Protein AF-0000000086494038 (afdb_homodimer)

InterPro domains:
  IPR000210 BTB/POZ domain [PF00651] (20-116)
  IPR000210 BTB/POZ domain [PS50097] (30-96)
  IPR000210 BTB/POZ domain [SM00225] (30-126)
  IPR011333 SKP1/BTB/POZ domain superfamily [G3DSA:3.30.710.10] (4-148)
  IPR011333 SKP1/BTB/POZ domain superfamily [SSF54695] (6-116)
  IPR051095 Drosophila Developmental Transcription Regulators [PTHR23110] (5-137)

Structure (mmCIF, N/CA/C/O backbone):
data_AF-0000000086494038-model_v1
#
loop_
_entity.id
_entity.type
_entity.pdbx_description
1 polymer 'BTB domain-containing protein'
#
loop_
_atom_site.group_PDB
_atom_site.id
_atom_site.type_symbol
_atom_site.label_atom_id
_atom_site.label_alt_id
_atom_site.label_comp_id
_atom_site.label_asym_id
_atom_site.label_entity_id
_atom_site.label_seq_id
_atom_site.pdbx_PDB_ins_code
_atom_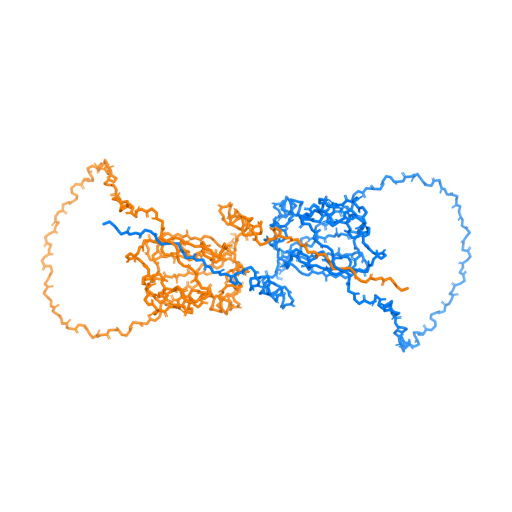site.Cartn_x
_atom_site.Cartn_y
_atom_site.Cartn_z
_atom_site.occupancy
_atom_site.B_iso_or_equiv
_atom_site.auth_seq_id
_atom_site.auth_comp_id
_atom_site.auth_asym_id
_atom_site.auth_atom_id
_atom_site.pdbx_PDB_model_num
ATOM 1 N N . MET A 1 1 ? -18.828 25.812 18.062 1 58.81 1 MET A N 1
ATOM 2 C CA . MET A 1 1 ? -18.359 24.438 18 1 58.81 1 MET A CA 1
ATOM 3 C C . MET A 1 1 ? -18.109 24.016 16.547 1 58.81 1 MET A C 1
ATOM 5 O O . MET A 1 1 ? -18.984 24.203 15.688 1 58.81 1 MET A O 1
ATOM 9 N N . ALA A 1 2 ? -16.906 23.891 16.203 1 74.56 2 ALA A N 1
ATOM 10 C CA . ALA A 1 2 ? -16.609 23.75 14.781 1 74.56 2 ALA A CA 1
ATOM 11 C C . ALA A 1 2 ? -16.953 22.344 14.297 1 74.56 2 ALA A C 1
ATOM 13 O O . ALA A 1 2 ? -16.891 21.375 15.07 1 74.56 2 ALA A O 1
ATOM 14 N N . ALA A 1 3 ? -17.625 22.25 13.156 1 84.69 3 ALA A N 1
ATOM 15 C CA . ALA A 1 3 ? -17.984 20.984 12.523 1 84.69 3 ALA A CA 1
ATOM 16 C C . ALA A 1 3 ? -16.75 20.172 12.172 1 84.69 3 ALA A C 1
ATOM 18 O O . ALA A 1 3 ? -15.656 20.734 12.016 1 84.69 3 ALA A O 1
ATOM 19 N N . ARG A 1 4 ? -16.938 18.859 12.383 1 88.81 4 ARG A N 1
ATOM 20 C CA . ARG A 1 4 ? -15.891 17.969 11.891 1 88.81 4 ARG A CA 1
ATOM 21 C C . ARG A 1 4 ? -16.109 17.609 10.43 1 88.81 4 ARG A C 1
ATOM 23 O O . ARG A 1 4 ? -17.219 17.266 10.023 1 88.81 4 ARG A O 1
ATOM 30 N N . LEU A 1 5 ? -15.039 17.766 9.664 1 89 5 LEU A N 1
ATOM 31 C CA . LEU A 1 5 ? -15.102 17.516 8.227 1 89 5 LEU A CA 1
ATOM 32 C C . LEU A 1 5 ? -14.414 16.203 7.867 1 89 5 LEU A C 1
ATOM 34 O O . LEU A 1 5 ? -13.359 15.867 8.414 1 89 5 LEU A O 1
ATOM 38 N N . CYS A 1 6 ? -15.109 15.469 7.027 1 92.44 6 CYS A N 1
ATOM 39 C CA . CYS A 1 6 ? -14.508 14.258 6.477 1 92.44 6 CYS A CA 1
ATOM 40 C C . CYS A 1 6 ? -14.109 14.461 5.02 1 92.44 6 CYS A C 1
ATOM 42 O O . CYS A 1 6 ? -14.953 14.773 4.18 1 92.44 6 CYS A O 1
ATOM 44 N N . LEU A 1 7 ? -12.812 14.328 4.777 1 92.19 7 LEU A N 1
ATOM 45 C CA . LEU A 1 7 ? -12.273 14.438 3.426 1 92.19 7 LEU A CA 1
ATOM 46 C C . LEU A 1 7 ? -12.031 13.055 2.824 1 92.19 7 LEU A C 1
ATOM 48 O O . LEU A 1 7 ? -11.43 12.195 3.467 1 92.19 7 LEU A O 1
ATOM 52 N N . ARG A 1 8 ? -12.523 12.875 1.588 1 93.75 8 ARG A N 1
ATOM 53 C CA . ARG A 1 8 ? -12.406 11.594 0.901 1 93.75 8 ARG A CA 1
ATOM 54 C C . ARG A 1 8 ? -11.891 11.781 -0.523 1 93.75 8 ARG A C 1
ATOM 56 O O . ARG A 1 8 ? -12.438 12.578 -1.284 1 93.75 8 ARG A O 1
ATOM 63 N N . TRP A 1 9 ? -10.812 11.055 -0.819 1 92.69 9 TRP A N 1
ATOM 64 C CA . TRP A 1 9 ? -10.234 11.078 -2.158 1 92.69 9 TRP A CA 1
ATOM 65 C C . TRP A 1 9 ? -10.789 9.945 -3.012 1 92.69 9 TRP A C 1
ATOM 67 O O . TRP A 1 9 ? -10.359 8.797 -2.889 1 92.69 9 TRP A O 1
ATOM 77 N N . ASN A 1 10 ? -11.641 10.234 -3.986 1 90.88 10 ASN A N 1
ATOM 78 C CA . ASN A 1 10 ? -12.352 9.227 -4.77 1 90.88 10 ASN A CA 1
ATOM 79 C C . ASN A 1 10 ? -11.406 8.438 -5.664 1 90.88 10 ASN A C 1
ATOM 81 O O . ASN A 1 10 ? -11.648 7.262 -5.949 1 90.88 10 ASN A O 1
ATOM 85 N N . LYS A 1 11 ? -10.352 9.008 -6.09 1 94 11 LYS A N 1
ATOM 86 C CA . LYS A 1 11 ? -9.43 8.375 -7.027 1 94 11 LYS A CA 1
ATOM 87 C C . LYS A 1 11 ? -8.32 7.637 -6.289 1 94 11 LYS A C 1
ATOM 89 O O . LYS A 1 11 ? -7.391 7.125 -6.91 1 94 11 LYS A O 1
ATOM 94 N N . PHE A 1 12 ? -8.461 7.469 -4.984 1 94.88 12 PHE A N 1
ATOM 95 C CA . PHE A 1 12 ? -7.41 6.938 -4.129 1 94.88 12 PHE A CA 1
ATOM 96 C C . PHE A 1 12 ? -7.082 5.5 -4.508 1 94.88 12 PHE A C 1
ATOM 98 O O . PHE A 1 12 ? -5.926 5.176 -4.793 1 94.88 12 PHE A O 1
ATOM 105 N N . PRO A 1 13 ? -8.07 4.637 -4.641 1 94.31 13 PRO A N 1
ATOM 106 C CA . PRO A 1 13 ? -7.727 3.232 -4.875 1 94.31 13 PRO A CA 1
ATOM 107 C C . PRO A 1 13 ? -6.988 3.016 -6.195 1 94.31 13 PRO A C 1
ATOM 109 O O . PRO A 1 13 ? -5.977 2.312 -6.234 1 94.31 13 PRO A O 1
ATOM 112 N N . GLY A 1 14 ? -7.484 3.594 -7.211 1 95.69 14 GLY A N 1
ATOM 113 C CA . GLY A 1 14 ? -6.859 3.453 -8.516 1 95.69 14 GLY A CA 1
ATOM 114 C C . GLY A 1 14 ? -5.473 4.062 -8.586 1 95.69 14 GLY A C 1
ATOM 115 O O . GLY A 1 14 ? -4.551 3.463 -9.141 1 95.69 14 GLY A O 1
ATOM 116 N N . THR A 1 15 ? -5.301 5.203 -8.008 1 95.75 15 THR A N 1
ATOM 117 C CA . THR A 1 15 ? -4.02 5.906 -8.023 1 95.75 15 THR A CA 1
ATOM 118 C C . THR A 1 15 ? -2.982 5.164 -7.188 1 95.75 15 THR A C 1
ATOM 120 O O . THR A 1 15 ? -1.844 4.98 -7.621 1 95.75 15 THR A O 1
ATOM 123 N N . LEU A 1 16 ? -3.42 4.754 -6.07 1 96.75 16 LEU A N 1
ATOM 124 C CA . LEU A 1 16 ? -2.479 4.078 -5.184 1 96.75 16 LEU A CA 1
ATOM 125 C C . LEU A 1 16 ? -1.985 2.775 -5.805 1 96.75 16 LEU A C 1
ATOM 127 O O . LEU A 1 16 ? -0.792 2.467 -5.742 1 96.75 16 LEU A O 1
ATOM 131 N N . ALA A 1 17 ? -2.904 2.027 -6.387 1 97.25 17 ALA A N 1
ATOM 132 C CA . ALA A 1 17 ? -2.543 0.778 -7.047 1 97.25 17 ALA A CA 1
ATOM 133 C C . ALA A 1 17 ? -1.52 1.021 -8.156 1 97.25 17 ALA A C 1
ATOM 135 O O . ALA A 1 17 ? -0.537 0.285 -8.273 1 97.25 17 ALA A O 1
ATOM 136 N N . GLU A 1 18 ? -1.745 1.985 -8.891 1 97.69 18 GLU A N 1
ATOM 137 C CA . GLU A 1 18 ? -0.83 2.336 -9.969 1 97.69 18 GLU A CA 1
ATOM 138 C C . GLU A 1 18 ? 0.546 2.713 -9.43 1 97.69 18 GLU A C 1
ATOM 140 O O . GLU A 1 18 ? 1.569 2.279 -9.961 1 97.69 18 GLU A O 1
ATOM 145 N N . GLU A 1 19 ? 0.546 3.492 -8.445 1 98.25 19 GLU A N 1
ATOM 146 C CA . GLU A 1 19 ? 1.807 3.943 -7.863 1 98.25 19 GLU A CA 1
ATOM 147 C C . GLU A 1 19 ? 2.584 2.777 -7.262 1 98.25 19 GLU A C 1
ATOM 149 O O . GLU A 1 19 ? 3.801 2.676 -7.441 1 98.25 19 GLU A O 1
ATOM 154 N N . PHE A 1 20 ? 1.916 1.919 -6.547 1 98.19 20 PHE A N 1
ATOM 155 C CA . PHE A 1 20 ? 2.586 0.765 -5.961 1 98.19 20 PHE A CA 1
ATOM 156 C C . PHE A 1 20 ? 3.186 -0.122 -7.043 1 98.19 20 PHE A C 1
ATOM 158 O O . PHE A 1 20 ? 4.305 -0.62 -6.898 1 98.19 20 PHE A O 1
ATOM 165 N N . ASP A 1 21 ? 2.398 -0.308 -8.023 1 98 21 ASP A N 1
ATOM 166 C CA . ASP A 1 21 ? 2.889 -1.119 -9.133 1 98 21 ASP A CA 1
ATOM 167 C C . ASP A 1 21 ? 4.121 -0.483 -9.781 1 98 21 ASP A C 1
ATOM 169 O O . ASP A 1 21 ? 5.078 -1.179 -10.117 1 98 21 ASP A O 1
ATOM 173 N N . LEU A 1 22 ? 4.086 0.767 -9.914 1 98.44 22 LEU A N 1
ATOM 174 C CA . LEU A 1 22 ? 5.215 1.506 -10.469 1 98.44 22 LEU A CA 1
ATOM 175 C C . LEU A 1 22 ? 6.445 1.361 -9.578 1 98.44 22 LEU A C 1
ATOM 177 O O . LEU A 1 22 ? 7.543 1.077 -10.07 1 98.44 22 LEU A O 1
ATOM 181 N N . LEU A 1 23 ? 6.293 1.535 -8.336 1 98.62 23 LEU A N 1
ATOM 182 C CA . LEU A 1 23 ? 7.406 1.43 -7.398 1 98.62 23 LEU A CA 1
ATOM 183 C C . LEU A 1 23 ? 8.008 0.028 -7.422 1 98.62 23 LEU A C 1
ATOM 185 O O . LEU A 1 23 ? 9.227 -0.132 -7.332 1 98.62 23 LEU A O 1
ATOM 189 N N . ARG A 1 24 ? 7.145 -0.964 -7.57 1 98.5 24 ARG A N 1
ATOM 190 C CA . ARG A 1 24 ? 7.633 -2.336 -7.676 1 98.5 24 ARG A CA 1
ATOM 191 C C . ARG A 1 24 ? 8.461 -2.529 -8.938 1 98.5 24 ARG A C 1
ATOM 193 O O . ARG A 1 24 ? 9.562 -3.086 -8.891 1 98.5 24 ARG A O 1
ATOM 200 N N . HIS A 1 25 ? 7.941 -2.055 -9.992 1 97.69 25 HIS A N 1
ATOM 201 C CA . HIS A 1 25 ? 8.609 -2.225 -11.273 1 97.69 25 HIS A CA 1
ATOM 202 C C . HIS A 1 25 ? 9.922 -1.455 -11.32 1 97.69 25 HIS A C 1
ATOM 204 O O . HIS A 1 25 ? 10.914 -1.933 -11.883 1 97.69 25 HIS A O 1
ATOM 210 N N . GLU A 1 26 ? 9.93 -0.309 -10.703 1 98.06 26 GLU A N 1
ATOM 211 C CA . GLU A 1 26 ? 11.148 0.501 -10.641 1 98.06 26 GLU A CA 1
ATOM 212 C C . GLU A 1 26 ? 12.07 0.029 -9.523 1 98.06 26 GLU A C 1
ATOM 214 O O . GLU A 1 26 ? 13.156 0.58 -9.336 1 98.06 26 GLU A O 1
ATOM 219 N N . ARG A 1 27 ? 11.648 -0.927 -8.773 1 98.06 27 ARG A N 1
ATOM 220 C CA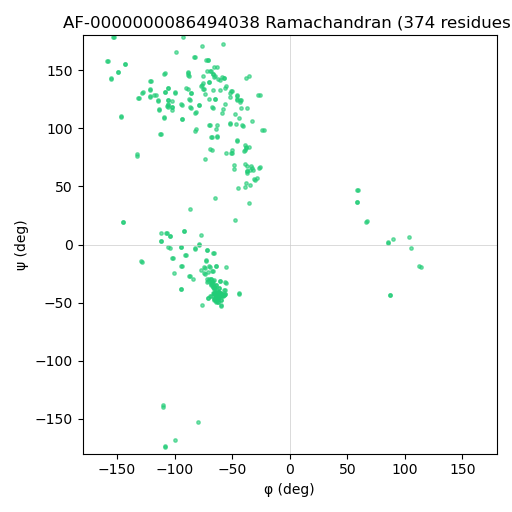 . ARG A 1 27 ? 12.391 -1.533 -7.668 1 98.06 27 ARG A CA 1
ATOM 221 C C . ARG A 1 27 ? 12.766 -0.489 -6.621 1 98.06 27 ARG A C 1
ATOM 223 O O . ARG A 1 27 ? 13.875 -0.507 -6.09 1 98.06 27 ARG A O 1
ATOM 230 N N . GLU A 1 28 ? 11.859 0.438 -6.438 1 98.12 28 GLU A N 1
ATOM 231 C CA . GLU A 1 28 ? 12.07 1.424 -5.379 1 98.12 28 GLU A CA 1
ATOM 232 C C . GLU A 1 28 ? 11.539 0.917 -4.043 1 98.12 28 GLU A C 1
ATOM 234 O O . GLU A 1 28 ? 10.406 0.439 -3.955 1 98.12 28 GLU A O 1
ATOM 239 N N . PHE A 1 29 ? 12.391 0.898 -3.061 1 97.31 29 PHE A N 1
ATOM 240 C CA . PHE A 1 29 ? 12.102 0.576 -1.667 1 97.31 29 PHE A CA 1
ATOM 241 C C . PHE A 1 29 ? 11.711 -0.891 -1.521 1 97.31 29 PHE A C 1
ATOM 243 O O . PHE A 1 29 ? 11.008 -1.261 -0.578 1 97.31 29 PHE A O 1
ATOM 250 N N . VAL A 1 30 ? 12.047 -1.687 -2.445 1 98.12 30 VAL A N 1
ATOM 251 C CA . VAL A 1 30 ? 11.797 -3.117 -2.307 1 98.12 30 VAL A CA 1
ATOM 252 C C . VAL A 1 30 ? 12.656 -3.688 -1.183 1 98.12 30 VAL A C 1
ATOM 254 O O . VAL A 1 30 ? 13.789 -3.256 -0.982 1 98.12 30 VAL A O 1
ATOM 257 N N . ASP A 1 31 ? 12.031 -4.711 -0.516 1 97.88 31 ASP A N 1
ATOM 258 C CA . ASP A 1 31 ? 12.742 -5.223 0.651 1 97.88 31 ASP A CA 1
ATOM 259 C C . ASP A 1 31 ? 12.539 -6.727 0.806 1 97.88 31 ASP A C 1
ATOM 261 O O . ASP A 1 31 ? 12.734 -7.277 1.892 1 97.88 31 ASP A O 1
ATOM 265 N N . VAL A 1 32 ? 12.156 -7.414 -0.205 1 98.31 32 VAL A N 1
ATOM 266 C CA . VAL A 1 32 ? 12.047 -8.867 -0.228 1 98.31 32 VAL A CA 1
ATOM 267 C C . VAL A 1 32 ? 12.172 -9.375 -1.665 1 98.31 32 VAL A C 1
ATOM 269 O O . VAL A 1 32 ? 11.688 -8.727 -2.598 1 98.31 32 VAL A O 1
ATOM 272 N N . THR A 1 33 ? 12.812 -10.461 -1.804 1 98.31 33 THR A N 1
ATOM 273 C CA . THR A 1 33 ? 12.938 -11.125 -3.094 1 98.31 33 THR A CA 1
ATOM 274 C C . THR A 1 33 ? 12.258 -12.492 -3.064 1 98.31 33 THR A C 1
ATOM 276 O O . THR A 1 33 ? 12.469 -13.273 -2.137 1 98.31 33 THR A O 1
ATOM 279 N N . LEU A 1 34 ? 11.414 -12.727 -4.016 1 98 34 LEU A N 1
ATOM 280 C CA . LEU A 1 34 ? 10.766 -14.016 -4.191 1 98 34 LEU A CA 1
ATOM 281 C C . LEU A 1 34 ? 11.422 -14.805 -5.32 1 98 34 LEU A C 1
ATOM 283 O O . LEU A 1 34 ? 11.422 -14.367 -6.473 1 98 34 LEU A O 1
ATOM 287 N N . ALA A 1 35 ? 11.961 -15.938 -4.938 1 96.94 35 ALA A N 1
ATOM 288 C CA . ALA A 1 35 ? 12.648 -16.797 -5.902 1 96.94 35 ALA A CA 1
ATOM 289 C C . ALA A 1 35 ? 11.773 -17.969 -6.316 1 96.94 35 ALA A C 1
ATOM 291 O O . ALA A 1 35 ? 11.359 -18.766 -5.477 1 96.94 35 ALA A O 1
ATOM 292 N N . CYS A 1 36 ? 11.406 -18.016 -7.605 1 93.75 36 CYS A N 1
ATOM 293 C CA . CYS A 1 36 ? 10.523 -19.047 -8.117 1 93.75 36 CYS A CA 1
ATOM 294 C C . CYS A 1 36 ? 11.328 -20.234 -8.656 1 93.75 36 CYS A C 1
ATOM 296 O O . CYS A 1 36 ? 12.547 -20.156 -8.773 1 93.75 36 CYS A O 1
ATOM 298 N N . ARG A 1 37 ? 10.359 -21.125 -9.062 1 83.19 37 ARG A N 1
ATOM 299 C CA . ARG A 1 37 ? 10.891 -22.297 -9.75 1 83.19 37 ARG A CA 1
ATOM 300 C C . ARG A 1 37 ? 11.445 -21.922 -11.117 1 83.19 37 ARG A C 1
ATOM 302 O O . ARG A 1 37 ? 10.945 -21 -11.766 1 83.19 37 ARG A O 1
ATOM 309 N N . GLU A 1 38 ? 12.656 -22.188 -11.5 1 85.38 38 GLU A N 1
ATOM 310 C CA . GLU A 1 38 ? 13.289 -22 -12.797 1 85.38 38 GLU A CA 1
ATOM 311 C C . GLU A 1 38 ? 14.258 -20.812 -12.781 1 85.38 38 GLU A C 1
ATOM 313 O O . GLU A 1 38 ? 14.766 -20.406 -13.82 1 85.38 38 GLU A O 1
ATOM 318 N N . GLY A 1 39 ? 14.289 -20.188 -11.703 1 85.06 39 GLY A N 1
ATOM 319 C CA . GLY A 1 39 ? 15.422 -19.297 -11.523 1 85.06 39 GLY A CA 1
ATOM 320 C C . GLY A 1 39 ? 15.07 -17.844 -11.719 1 85.06 39 GLY A C 1
ATOM 321 O O . GLY A 1 39 ? 15.953 -16.969 -11.75 1 85.06 39 GLY A O 1
ATOM 322 N N . GLN A 1 40 ? 13.82 -17.484 -11.898 1 93.81 40 GLN A N 1
ATOM 323 C CA . GLN A 1 40 ? 13.453 -16.078 -11.977 1 93.81 40 GLN A CA 1
ATOM 324 C C . GLN A 1 40 ? 13.125 -15.508 -10.602 1 93.81 40 GLN A C 1
ATOM 326 O O . GLN A 1 40 ? 12.438 -16.156 -9.805 1 93.81 40 GLN A O 1
ATOM 331 N N . ASP A 1 41 ? 13.688 -14.336 -10.391 1 96.75 41 ASP A N 1
ATOM 332 C CA . ASP A 1 41 ? 13.477 -13.664 -9.109 1 96.75 41 ASP A CA 1
ATOM 333 C C . ASP A 1 41 ? 12.57 -12.445 -9.273 1 96.75 41 ASP A C 1
ATOM 335 O O . ASP A 1 41 ? 12.617 -11.766 -10.305 1 96.75 41 ASP A O 1
ATOM 339 N N . PHE A 1 42 ? 11.781 -12.18 -8.227 1 98 42 PHE A N 1
ATOM 340 C CA . PHE A 1 42 ? 10.891 -11.023 -8.211 1 98 42 PHE A CA 1
ATOM 341 C C . PHE A 1 42 ? 11.102 -10.195 -6.945 1 98 42 PHE A C 1
ATOM 343 O O . PHE A 1 42 ? 11.133 -10.742 -5.84 1 98 42 PHE A O 1
ATOM 350 N N . SER A 1 43 ? 11.25 -8.93 -7.145 1 98.25 43 SER A N 1
ATOM 351 C CA . SER A 1 43 ? 11.32 -8.016 -6.008 1 98.25 43 SER A CA 1
ATOM 352 C C . SER A 1 43 ? 9.93 -7.547 -5.59 1 98.25 43 SER A C 1
ATOM 354 O O . SER A 1 43 ? 9.047 -7.367 -6.438 1 98.25 43 SER A O 1
ATOM 356 N N . ALA A 1 44 ? 9.766 -7.352 -4.293 1 98.75 44 ALA A N 1
ATOM 357 C CA . ALA A 1 44 ? 8.477 -6.898 -3.771 1 98.75 44 ALA A CA 1
ATOM 358 C C . ALA A 1 44 ? 8.656 -6.133 -2.465 1 98.75 44 ALA A C 1
ATOM 360 O O . ALA A 1 44 ? 9.789 -5.879 -2.033 1 98.75 44 ALA A O 1
ATOM 361 N N . HIS A 1 45 ? 7.59 -5.668 -1.928 1 98.75 45 HIS A N 1
ATOM 362 C CA . HIS A 1 45 ? 7.566 -4.973 -0.646 1 98.75 45 HIS A CA 1
ATOM 363 C C . HIS A 1 45 ? 6.926 -5.836 0.438 1 98.75 45 HIS A C 1
ATOM 365 O O . HIS A 1 45 ? 5.809 -6.328 0.265 1 98.75 45 HIS A O 1
ATOM 371 N N . LYS A 1 46 ? 7.609 -5.93 1.576 1 98.62 46 LYS A N 1
ATOM 372 C CA . LYS A 1 46 ? 7.094 -6.715 2.695 1 98.62 46 LYS A CA 1
ATOM 373 C C . LYS A 1 46 ? 5.703 -6.242 3.102 1 98.62 46 LYS A C 1
ATOM 375 O O . LYS A 1 46 ? 4.812 -7.059 3.354 1 98.62 46 LYS A O 1
ATOM 380 N N . VAL A 1 47 ? 5.543 -4.941 3.145 1 98.69 47 VAL A N 1
ATOM 381 C CA . VAL A 1 47 ? 4.301 -4.371 3.654 1 98.69 47 VAL A CA 1
ATOM 382 C C . VAL A 1 47 ? 3.143 -4.738 2.73 1 98.69 47 VAL A C 1
ATOM 384 O O . VAL A 1 47 ? 2.043 -5.055 3.193 1 98.69 47 VAL A O 1
ATOM 387 N N . VAL A 1 48 ? 3.387 -4.738 1.408 1 98.81 48 VAL A N 1
ATOM 388 C CA . VAL A 1 48 ? 2.334 -5.062 0.45 1 98.81 48 VAL A CA 1
ATOM 389 C C . VAL A 1 48 ? 2.006 -6.555 0.528 1 98.81 48 VAL A C 1
ATOM 391 O O . VAL A 1 48 ? 0.836 -6.934 0.623 1 98.81 48 VAL A O 1
ATOM 394 N N . LEU A 1 49 ? 3.051 -7.395 0.552 1 98.75 49 LEU A N 1
ATOM 395 C CA . LEU A 1 49 ? 2.828 -8.836 0.659 1 98.75 49 LEU A CA 1
ATOM 396 C C . LEU A 1 49 ? 2.07 -9.172 1.937 1 98.75 49 LEU A C 1
ATOM 398 O O . LEU A 1 49 ? 1.133 -9.977 1.913 1 98.75 49 LEU A O 1
ATOM 402 N N . SER A 1 50 ? 2.445 -8.531 3.02 1 98.75 50 SER A N 1
ATOM 403 C CA . SER A 1 50 ? 1.865 -8.812 4.328 1 98.75 50 SER A CA 1
ATOM 404 C C . SER A 1 50 ? 0.428 -8.312 4.418 1 98.75 50 SER A C 1
ATOM 406 O O . SER A 1 50 ? -0.394 -8.891 5.133 1 98.75 50 SER A O 1
ATOM 408 N N . ALA A 1 51 ? 0.126 -7.25 3.73 1 98.62 51 ALA A N 1
ATOM 409 C CA . ALA A 1 51 ? -1.238 -6.73 3.686 1 98.62 51 ALA A CA 1
ATOM 410 C C . ALA A 1 51 ? -2.168 -7.695 2.953 1 98.62 51 ALA A C 1
ATOM 412 O O . ALA A 1 51 ? -3.338 -7.836 3.316 1 98.62 51 ALA A O 1
ATOM 413 N N . CYS A 1 52 ? -1.63 -8.375 2.012 1 98.5 52 CYS A N 1
ATOM 414 C CA . CYS A 1 52 ? -2.469 -9.156 1.108 1 98.5 52 CYS A CA 1
ATOM 415 C C . CYS A 1 52 ? -2.451 -10.633 1.483 1 98.5 52 CYS A C 1
ATOM 417 O O . CYS A 1 52 ? -3.271 -11.406 0.993 1 98.5 52 CYS A O 1
ATOM 419 N N . SER A 1 53 ? -1.546 -11.062 2.371 1 98.69 53 SER A N 1
ATOM 420 C CA . SER A 1 53 ? -1.353 -12.477 2.656 1 98.69 53 SER A CA 1
ATOM 421 C C . SER A 1 53 ? -0.965 -12.703 4.113 1 98.69 53 SER A C 1
ATOM 423 O O . SER A 1 53 ? 0.157 -12.391 4.52 1 98.69 53 SER A O 1
ATOM 425 N N . PRO A 1 54 ? -1.854 -13.281 4.934 1 98.5 54 PRO A N 1
ATOM 426 C CA . PRO A 1 54 ? -1.476 -13.664 6.297 1 98.5 54 PRO A CA 1
ATOM 427 C C . PRO A 1 54 ? -0.259 -14.578 6.34 1 98.5 54 PRO A C 1
ATOM 429 O O . PRO A 1 54 ? 0.548 -14.5 7.27 1 98.5 54 PRO A O 1
ATOM 432 N N . TYR A 1 55 ? -0.11 -15.406 5.34 1 98.44 55 TYR A N 1
ATOM 433 C CA . TYR A 1 55 ? 1.048 -16.281 5.23 1 98.44 55 TYR A CA 1
ATOM 434 C C . TYR A 1 55 ? 2.34 -15.484 5.164 1 98.44 55 TYR A C 1
ATOM 436 O O . TYR A 1 55 ? 3.264 -15.711 5.949 1 98.44 55 TYR A O 1
ATOM 444 N N . PHE A 1 56 ? 2.377 -14.586 4.293 1 98.44 56 PHE A N 1
ATOM 445 C CA . PHE A 1 56 ? 3.564 -13.75 4.16 1 98.44 56 PHE A CA 1
ATOM 446 C C . PHE A 1 56 ? 3.764 -12.891 5.402 1 98.44 56 PHE A C 1
ATOM 448 O O . PHE A 1 56 ? 4.898 -12.648 5.824 1 98.44 56 PHE A O 1
ATOM 455 N N . ARG A 1 57 ? 2.666 -12.438 5.953 1 98.56 57 ARG A N 1
ATOM 456 C CA . ARG A 1 57 ? 2.781 -11.602 7.148 1 98.56 57 ARG A CA 1
ATOM 457 C C . ARG A 1 57 ? 3.471 -12.359 8.273 1 98.56 57 ARG A C 1
ATOM 459 O O . ARG A 1 57 ? 4.418 -11.852 8.883 1 98.56 57 ARG A O 1
ATOM 466 N N . VAL A 1 58 ? 3.072 -13.523 8.516 1 98.31 58 VAL A N 1
ATOM 467 C CA . VAL A 1 58 ? 3.646 -14.352 9.57 1 98.31 58 VAL A CA 1
ATOM 468 C C . VAL A 1 58 ? 5.102 -14.68 9.234 1 98.31 58 VAL A C 1
ATOM 470 O O . VAL A 1 58 ? 5.988 -14.531 10.078 1 98.31 58 VAL A O 1
ATOM 473 N N . LEU A 1 59 ? 5.328 -15.07 8.055 1 97.88 59 LEU A N 1
ATOM 474 C CA . LEU A 1 59 ? 6.652 -15.492 7.609 1 97.88 59 LEU A CA 1
ATOM 475 C C . LEU A 1 59 ? 7.652 -14.344 7.715 1 97.88 59 LEU A C 1
ATOM 477 O O . LEU A 1 59 ? 8.742 -14.516 8.266 1 97.88 59 LEU A O 1
ATOM 481 N N . LEU A 1 60 ? 7.328 -13.242 7.219 1 97.88 60 LEU A N 1
ATOM 482 C CA . LEU A 1 60 ? 8.25 -12.109 7.152 1 97.88 60 LEU A CA 1
ATOM 483 C C . LEU A 1 60 ? 8.508 -11.531 8.539 1 97.88 60 LEU A C 1
ATOM 485 O O . LEU A 1 60 ? 9.586 -11 8.812 1 97.88 60 LEU A O 1
ATOM 489 N N . ASN A 1 61 ? 7.547 -11.641 9.391 1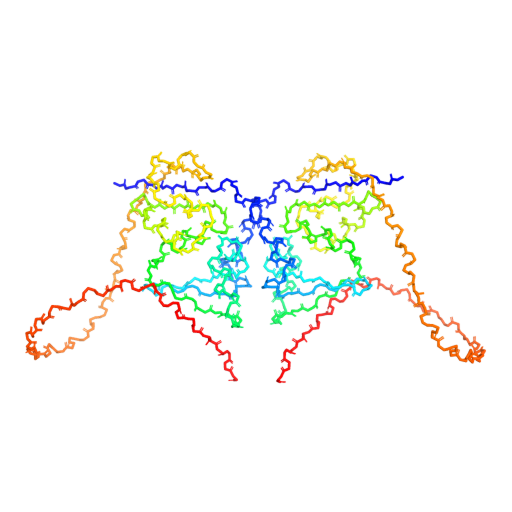 97.5 61 ASN A N 1
ATOM 490 C CA . ASN A 1 61 ? 7.746 -11.188 10.766 1 97.5 61 ASN A CA 1
ATOM 491 C C . ASN A 1 61 ? 8.719 -12.102 11.516 1 97.5 61 ASN A C 1
ATOM 493 O O . ASN A 1 61 ? 9.32 -11.688 12.508 1 97.5 61 ASN A O 1
ATOM 497 N N . LYS A 1 62 ? 8.875 -13.211 11.008 1 96.31 62 LYS A N 1
ATOM 498 C CA . LYS A 1 62 ? 9.75 -14.18 11.656 1 96.31 62 LYS A CA 1
ATOM 499 C C . LYS A 1 62 ? 11.18 -14.062 11.141 1 96.31 62 LYS A C 1
ATOM 501 O O . LYS A 1 62 ? 12.102 -14.641 11.711 1 96.31 62 LYS A O 1
ATOM 506 N N . ILE A 1 63 ? 11.359 -13.305 10.148 1 92.56 63 ILE A N 1
ATOM 507 C CA . ILE A 1 63 ? 12.664 -13.188 9.508 1 92.56 63 ILE A CA 1
ATOM 508 C C . ILE A 1 63 ? 13.273 -11.82 9.812 1 92.56 63 ILE A C 1
ATOM 510 O O . ILE A 1 63 ? 12.875 -10.812 9.227 1 92.56 63 ILE A O 1
ATOM 514 N N . PRO A 1 64 ? 14.25 -11.75 10.586 1 86 64 PRO A N 1
ATOM 515 C CA . PRO A 1 64 ? 14.82 -10.461 10.984 1 86 64 PRO A CA 1
ATOM 516 C C . PRO A 1 64 ? 15.719 -9.852 9.906 1 86 64 PRO A C 1
ATOM 518 O O . PRO A 1 64 ? 16.125 -8.695 10.008 1 86 64 PRO A O 1
ATOM 521 N N . CYS A 1 65 ? 15.852 -10.5 8.852 1 88.25 65 CYS A N 1
ATOM 522 C CA . CYS A 1 65 ? 16.672 -10.016 7.75 1 88.25 65 CYS A CA 1
ATOM 523 C C . CYS A 1 65 ? 16.016 -8.82 7.07 1 88.25 65 CYS A C 1
ATOM 525 O O . CYS A 1 65 ? 14.805 -8.797 6.867 1 88.25 65 CYS A O 1
ATOM 527 N N . GLN A 1 66 ? 16.891 -7.84 6.727 1 89.44 66 GLN A N 1
ATOM 528 C CA . GLN A 1 66 ? 16.391 -6.621 6.102 1 89.44 66 GLN A CA 1
ATOM 529 C C . GLN A 1 66 ? 15.805 -6.91 4.723 1 89.44 66 GLN A C 1
ATOM 531 O O . GLN A 1 66 ? 14.797 -6.312 4.332 1 89.44 66 GLN A O 1
ATOM 536 N N . HIS A 1 67 ? 16.453 -7.727 3.992 1 96.25 67 HIS A N 1
ATOM 537 C CA . HIS A 1 67 ? 16 -8.07 2.65 1 96.25 67 HIS A CA 1
ATOM 538 C C . HIS A 1 67 ? 16.031 -9.578 2.43 1 96.25 67 HIS A C 1
ATOM 540 O O . HIS A 1 67 ? 16.891 -10.086 1.706 1 96.25 67 HIS A O 1
ATOM 546 N N . PRO A 1 68 ? 15.086 -10.289 2.963 1 97.31 68 PRO A N 1
ATOM 547 C CA . PRO A 1 68 ? 15.055 -11.742 2.826 1 97.31 68 PRO A CA 1
ATOM 548 C C . PRO A 1 68 ? 14.766 -12.195 1.397 1 97.31 68 PRO A C 1
ATOM 550 O O . PRO A 1 68 ? 14.094 -11.484 0.647 1 97.31 68 PRO A O 1
ATOM 553 N N . VAL A 1 69 ? 15.359 -13.391 1.105 1 97 69 VAL A N 1
ATOM 554 C CA . VAL A 1 69 ? 15.016 -14.094 -0.125 1 97 69 VAL A CA 1
ATOM 555 C C . VAL A 1 69 ? 14.133 -15.297 0.198 1 97 69 VAL A C 1
ATOM 557 O O . VAL A 1 69 ? 14.531 -16.172 0.963 1 97 69 VAL A O 1
ATOM 560 N N . ILE A 1 70 ? 12.977 -15.344 -0.321 1 97.06 70 ILE A N 1
ATOM 561 C CA . ILE A 1 70 ? 12.023 -16.422 -0.074 1 97.06 70 ILE A CA 1
ATOM 562 C C . ILE A 1 70 ? 11.945 -17.328 -1.295 1 97.06 70 ILE A C 1
ATOM 564 O O . ILE A 1 70 ? 11.602 -16.891 -2.391 1 97.06 70 ILE A O 1
ATOM 568 N N . PHE A 1 71 ? 12.188 -18.609 -1.098 1 95.69 71 PHE A N 1
ATOM 569 C CA . PHE A 1 71 ? 12.133 -19.594 -2.182 1 95.69 71 PHE A CA 1
ATOM 570 C C . PHE A 1 71 ? 10.758 -20.25 -2.256 1 95.69 71 PHE A C 1
ATOM 572 O O . PHE A 1 71 ? 10.281 -20.812 -1.272 1 95.69 71 PHE A O 1
ATOM 579 N N . LEU A 1 72 ? 10.211 -20.047 -3.393 1 95.44 72 LEU A N 1
ATOM 580 C CA . LEU A 1 72 ? 8.93 -20.688 -3.67 1 95.44 72 LEU A CA 1
ATOM 581 C C . LEU A 1 72 ? 9.078 -21.75 -4.746 1 95.44 72 LEU A C 1
ATOM 583 O O . LEU A 1 72 ? 8.852 -21.484 -5.93 1 95.44 72 LEU A O 1
ATOM 587 N N . LYS A 1 73 ? 9.25 -22.969 -4.406 1 91.75 73 LYS A N 1
ATOM 588 C CA . LYS A 1 73 ? 9.648 -24.062 -5.289 1 91.75 73 LYS A CA 1
ATOM 589 C C . LYS A 1 73 ? 8.484 -24.5 -6.18 1 91.75 73 LYS A C 1
ATOM 591 O O . LYS A 1 73 ? 8.703 -25 -7.281 1 91.75 73 LYS A O 1
ATOM 596 N N . ASP A 1 74 ? 7.336 -24.281 -5.777 1 91.56 74 ASP A N 1
ATOM 597 C CA . ASP A 1 74 ? 6.184 -24.812 -6.496 1 91.56 74 ASP A CA 1
ATOM 598 C C . ASP A 1 74 ? 5.48 -23.719 -7.301 1 91.56 74 ASP A C 1
ATOM 600 O O . ASP A 1 74 ? 4.379 -23.938 -7.812 1 91.56 74 ASP A O 1
ATOM 604 N N . VAL A 1 75 ? 6.059 -22.578 -7.359 1 95.44 75 VAL A N 1
ATOM 605 C CA . VAL A 1 75 ? 5.43 -21.484 -8.094 1 95.44 75 VAL A CA 1
ATOM 606 C C . VAL A 1 75 ? 6.289 -21.109 -9.297 1 95.44 75 VAL A C 1
ATOM 608 O O . VAL A 1 75 ? 7.48 -20.828 -9.156 1 95.44 75 VAL A O 1
ATOM 611 N N . ARG A 1 76 ? 5.699 -21.141 -10.453 1 93.88 76 ARG A N 1
ATOM 612 C CA . ARG A 1 76 ? 6.398 -20.766 -11.68 1 93.88 76 ARG A CA 1
ATOM 613 C C . ARG A 1 76 ? 6.387 -19.25 -11.875 1 93.88 76 ARG A C 1
ATOM 615 O O . ARG A 1 76 ? 5.547 -18.562 -11.297 1 93.88 76 ARG A O 1
ATOM 622 N N . PRO A 1 77 ? 7.277 -18.734 -12.703 1 95.38 77 PRO A N 1
ATOM 623 C CA . PRO A 1 77 ? 7.398 -17.281 -12.898 1 95.38 77 PRO A CA 1
ATOM 624 C C . PRO A 1 77 ? 6.102 -16.641 -13.391 1 95.38 77 PRO A C 1
ATOM 626 O O . PRO A 1 77 ? 5.723 -15.57 -12.922 1 95.38 77 PRO A O 1
ATOM 629 N N . GLU A 1 78 ? 5.461 -17.25 -14.297 1 93.44 78 GLU A N 1
ATOM 630 C CA . GLU A 1 78 ? 4.223 -16.688 -14.836 1 93.44 78 GLU A CA 1
ATOM 631 C C . GLU A 1 78 ? 3.156 -16.578 -13.75 1 93.44 78 GLU A C 1
ATOM 633 O O . GLU A 1 78 ? 2.449 -15.562 -13.68 1 93.44 78 GLU A O 1
ATOM 638 N N . GLU A 1 79 ? 3.076 -17.578 -12.945 1 94.94 79 GLU A N 1
ATOM 639 C CA . GLU A 1 79 ? 2.137 -17.562 -11.828 1 94.94 79 GLU A CA 1
ATOM 640 C C . GLU A 1 79 ? 2.512 -16.5 -10.805 1 94.94 79 GLU A C 1
ATOM 642 O O . GLU A 1 79 ? 1.644 -15.781 -10.297 1 94.94 79 GLU A O 1
ATOM 647 N N . MET A 1 80 ? 3.785 -16.422 -10.562 1 97.12 80 MET A N 1
ATOM 648 C CA . MET A 1 80 ? 4.262 -15.445 -9.586 1 97.12 80 MET A CA 1
ATOM 649 C C . MET A 1 80 ? 3.945 -14.023 -10.039 1 97.12 80 MET A C 1
ATOM 651 O O . MET A 1 80 ? 3.477 -13.211 -9.242 1 97.12 80 MET A O 1
ATOM 655 N N . GLU A 1 81 ? 4.207 -13.805 -11.289 1 97.25 81 GLU A N 1
ATOM 656 C CA . GLU A 1 81 ? 3.904 -12.484 -11.836 1 97.25 81 GLU A CA 1
ATOM 657 C C . GLU A 1 81 ? 2.416 -12.164 -11.719 1 97.25 81 GLU A C 1
ATOM 659 O O . GLU A 1 81 ? 2.043 -11.047 -11.344 1 97.25 81 GLU A O 1
ATOM 664 N N . ALA A 1 82 ? 1.604 -13.109 -12.031 1 97.12 82 ALA A N 1
ATOM 665 C CA . ALA A 1 82 ? 0.157 -12.93 -11.938 1 97.12 82 ALA A CA 1
ATOM 666 C C . ALA A 1 82 ? -0.278 -12.68 -10.5 1 97.12 82 ALA A C 1
ATOM 668 O O . ALA A 1 82 ? -1.124 -11.82 -10.242 1 97.12 82 ALA A O 1
ATOM 669 N N . LEU A 1 83 ? 0.292 -13.391 -9.586 1 98.19 83 LEU A N 1
ATOM 670 C CA . LEU A 1 83 ? -0.032 -13.227 -8.172 1 98.19 83 LEU A CA 1
ATOM 671 C C . LEU A 1 83 ? 0.387 -11.852 -7.668 1 98.19 83 LEU A C 1
ATOM 673 O O . LEU A 1 83 ? -0.378 -11.18 -6.973 1 98.19 83 LEU A O 1
ATOM 677 N N . LEU A 1 84 ? 1.597 -11.469 -8.008 1 98.62 84 LEU A N 1
ATOM 678 C CA . LEU A 1 84 ? 2.088 -10.164 -7.598 1 98.62 84 LEU A CA 1
ATOM 679 C C . LEU A 1 84 ? 1.226 -9.047 -8.188 1 98.62 84 LEU A C 1
ATOM 681 O O . LEU A 1 84 ? 0.875 -8.094 -7.488 1 98.62 84 LEU A O 1
ATOM 685 N N . GLN A 1 85 ? 0.898 -9.195 -9.43 1 98.25 85 GLN A N 1
ATOM 686 C CA . GLN A 1 85 ? 0.013 -8.211 -10.039 1 98.25 85 GLN A CA 1
ATOM 687 C C . GLN A 1 85 ? -1.302 -8.102 -9.273 1 98.25 85 GLN A C 1
ATOM 689 O O . GLN A 1 85 ? -1.8 -6.996 -9.039 1 98.25 85 GLN A O 1
ATOM 694 N N . PHE A 1 86 ? -1.817 -9.172 -8.93 1 97.94 86 PHE A N 1
ATOM 695 C CA . PHE A 1 86 ? -3.074 -9.219 -8.188 1 97.94 86 PHE A CA 1
ATOM 696 C C . PHE A 1 86 ? -2.928 -8.531 -6.832 1 97.94 86 PHE A C 1
ATOM 698 O O . PHE A 1 86 ? -3.787 -7.746 -6.434 1 97.94 86 PHE A O 1
ATOM 705 N N . MET A 1 87 ? -1.896 -8.805 -6.148 1 98.44 87 MET A N 1
ATOM 706 C CA . MET A 1 87 ? -1.672 -8.25 -4.816 1 98.44 87 MET A CA 1
ATOM 707 C C . MET A 1 87 ? -1.431 -6.746 -4.883 1 98.44 87 MET A C 1
ATOM 709 O O . MET A 1 87 ? -1.838 -6.008 -3.982 1 98.44 87 MET A O 1
ATOM 713 N N . TYR A 1 88 ? -0.833 -6.27 -5.922 1 98.31 88 TYR A N 1
ATOM 714 C CA . TYR A 1 88 ? -0.469 -4.863 -6.035 1 98.31 88 TYR A CA 1
ATOM 715 C C . TYR A 1 88 ? -1.617 -4.047 -6.613 1 98.31 88 TYR A C 1
ATOM 717 O O . TYR A 1 88 ? -1.735 -2.85 -6.34 1 98.31 88 TYR A O 1
ATOM 725 N N . THR A 1 89 ? -2.502 -4.656 -7.414 1 97.31 89 THR A N 1
ATOM 726 C CA . THR A 1 89 ? -3.451 -3.842 -8.164 1 97.31 89 THR A CA 1
ATOM 727 C C . THR A 1 89 ? -4.879 -4.344 -7.957 1 97.31 89 THR A C 1
ATOM 729 O O . THR A 1 89 ? -5.84 -3.678 -8.344 1 97.31 89 THR A O 1
ATOM 732 N N . GLY A 1 90 ? -5.059 -5.477 -7.453 1 96.75 90 GLY A N 1
ATOM 733 C CA . GLY A 1 90 ? -6.379 -6.047 -7.242 1 96.75 90 GLY A CA 1
ATOM 734 C C . GLY A 1 90 ? -6.922 -6.766 -8.469 1 96.75 90 GLY A C 1
ATOM 735 O O . GLY A 1 90 ? -8.055 -7.242 -8.461 1 96.75 90 GLY A O 1
ATOM 736 N N . GLN A 1 91 ? -6.105 -6.793 -9.508 1 95.88 91 GLN A N 1
ATOM 737 C CA . GLN A 1 91 ? -6.531 -7.5 -10.711 1 95.88 91 GLN A CA 1
ATOM 738 C C . GLN A 1 91 ? -5.359 -8.211 -11.375 1 95.88 91 GLN A C 1
ATOM 740 O O . GLN A 1 91 ? -4.203 -7.824 -11.188 1 95.88 91 GLN A O 1
ATOM 745 N N . THR A 1 92 ? -5.691 -9.266 -12.133 1 95.69 92 THR A N 1
ATOM 746 C CA . THR A 1 92 ? -4.664 -10 -12.867 1 95.69 92 THR A CA 1
ATOM 747 C C . THR A 1 92 ? -5.281 -10.766 -14.031 1 95.69 92 THR A C 1
ATOM 749 O O . THR A 1 92 ? -6.492 -10.992 -14.062 1 95.69 92 THR A O 1
ATOM 752 N N . SER A 1 93 ? -4.434 -11.039 -14.953 1 93.69 93 SER A N 1
ATOM 753 C CA . SER A 1 93 ? -4.844 -11.812 -16.125 1 93.69 93 SER A CA 1
ATOM 754 C C . SER A 1 93 ? -4.031 -13.102 -16.25 1 93.69 93 SER A C 1
ATOM 756 O O . SER A 1 93 ? -2.832 -13.109 -15.961 1 93.69 93 SER A O 1
ATOM 758 N N . ILE A 1 94 ? -4.773 -14.117 -16.641 1 91.75 94 ILE A N 1
ATOM 759 C CA . ILE A 1 94 ? -4.121 -15.422 -16.781 1 91.75 94 ILE A CA 1
ATOM 760 C C . ILE A 1 94 ? -4.801 -16.234 -17.875 1 91.75 94 ILE A C 1
ATOM 762 O O . ILE A 1 94 ? -5.984 -16.031 -18.156 1 91.75 94 ILE A O 1
ATOM 766 N N . CYS A 1 95 ? -3.959 -17.062 -18.531 1 91.31 95 CYS A N 1
ATOM 767 C CA . CYS A 1 95 ? -4.57 -17.984 -19.484 1 91.31 95 CYS A CA 1
ATOM 768 C C . CYS A 1 95 ? -5.48 -18.984 -18.781 1 91.31 95 CYS A C 1
ATOM 770 O O . CYS A 1 95 ? -5.141 -19.484 -17.719 1 91.31 95 CYS A O 1
ATOM 772 N N . GLN A 1 96 ? -6.516 -19.312 -19.438 1 88.25 96 GLN A N 1
ATOM 773 C CA . GLN A 1 96 ? -7.531 -20.172 -18.844 1 88.25 96 GLN A CA 1
ATOM 774 C C . GLN A 1 96 ? -6.922 -21.5 -18.391 1 88.25 96 GLN A C 1
ATOM 776 O O . GLN A 1 96 ? -7.32 -22.047 -17.359 1 88.25 96 GLN A O 1
ATOM 781 N N . ASN A 1 97 ? -6.023 -22.016 -19.172 1 89.31 97 ASN A N 1
ATOM 782 C CA . ASN A 1 97 ? -5.441 -23.312 -18.875 1 89.31 97 ASN A CA 1
ATOM 783 C C . ASN A 1 97 ? -4.492 -23.25 -17.688 1 89.31 97 ASN A C 1
ATOM 785 O O . ASN A 1 97 ? -4.02 -24.266 -17.203 1 89.31 97 ASN A O 1
ATOM 789 N N . LYS A 1 98 ? -4.238 -22.031 -17.156 1 91.56 98 LYS A N 1
ATOM 790 C CA . LYS A 1 98 ? -3.332 -21.844 -16.031 1 91.56 98 LYS A CA 1
ATOM 791 C C . LYS A 1 98 ? -4.094 -21.406 -14.781 1 91.56 98 LYS A C 1
ATOM 793 O O . LYS A 1 98 ? -3.494 -21.172 -13.727 1 91.56 98 LYS A O 1
ATOM 798 N N . LEU A 1 99 ? -5.367 -21.328 -14.875 1 91.44 99 LEU A N 1
ATOM 799 C CA . LEU A 1 99 ? -6.188 -20.797 -13.797 1 91.44 99 LEU A CA 1
ATOM 800 C C . LEU A 1 99 ? -6.105 -21.672 -12.555 1 91.44 99 LEU A C 1
ATOM 802 O O . LEU A 1 99 ? -5.922 -21.172 -11.445 1 91.44 99 LEU A O 1
ATOM 806 N N . ALA A 1 100 ? -6.16 -22.938 -12.773 1 91.06 100 ALA A N 1
ATOM 807 C CA . ALA A 1 100 ? -6.18 -23.859 -11.641 1 91.06 100 ALA A CA 1
ATOM 808 C C . ALA A 1 100 ? -4.883 -23.781 -10.844 1 91.06 100 ALA A C 1
ATOM 810 O O . ALA A 1 100 ? -4.91 -23.719 -9.609 1 91.06 100 ALA A O 1
ATOM 811 N N . VAL A 1 101 ? -3.783 -23.797 -11.555 1 92.69 101 VAL A N 1
ATOM 812 C CA . VAL A 1 101 ? -2.484 -23.781 -10.898 1 92.69 101 VAL A CA 1
ATOM 813 C C . VAL A 1 101 ? -2.285 -22.438 -10.195 1 92.69 101 VAL A C 1
ATOM 815 O O . VAL A 1 101 ? -1.707 -22.375 -9.102 1 92.69 101 VAL A O 1
ATOM 818 N N . LEU A 1 102 ? -2.771 -21.406 -10.742 1 94.81 102 LEU A N 1
ATOM 819 C CA . LEU A 1 102 ? -2.691 -20.078 -10.125 1 94.81 102 LEU A CA 1
ATOM 820 C C . LEU A 1 102 ? -3.477 -20.047 -8.82 1 94.81 102 LEU A C 1
ATOM 822 O O . LEU A 1 102 ? -2.975 -19.562 -7.805 1 94.81 102 LEU A O 1
ATOM 826 N N . LEU A 1 103 ? -4.637 -20.562 -8.883 1 94.5 103 LEU A N 1
ATOM 827 C CA . LEU A 1 103 ? -5.504 -20.531 -7.711 1 94.5 103 LEU A CA 1
ATOM 828 C C . LEU A 1 103 ? -4.961 -21.438 -6.609 1 94.5 103 LEU A C 1
ATOM 830 O O . LEU A 1 103 ? -5.094 -21.125 -5.426 1 94.5 103 LEU A O 1
ATOM 834 N N . GLN A 1 104 ? -4.367 -22.484 -6.973 1 94.62 104 GLN A N 1
ATOM 835 C CA . GLN A 1 104 ? -3.723 -23.375 -6 1 94.62 104 GLN A CA 1
ATOM 836 C C . GLN A 1 104 ? -2.572 -22.656 -5.297 1 94.62 104 GLN A C 1
ATOM 838 O O . GLN A 1 104 ? -2.438 -22.75 -4.074 1 94.62 104 GLN A O 1
ATOM 843 N N . ALA A 1 105 ? -1.769 -22 -6.043 1 95.81 105 ALA A N 1
ATOM 844 C CA . ALA A 1 105 ? -0.667 -21.234 -5.477 1 95.81 105 ALA A CA 1
ATOM 845 C C . ALA A 1 105 ? -1.186 -20.125 -4.559 1 95.81 105 ALA A C 1
ATOM 847 O O . ALA A 1 105 ? -0.645 -19.906 -3.471 1 95.81 105 ALA A O 1
ATOM 848 N N . ALA A 1 106 ? -2.225 -19.484 -4.984 1 97.25 106 ALA A N 1
ATOM 849 C CA . ALA A 1 106 ? -2.834 -18.422 -4.188 1 97.25 106 ALA A CA 1
ATOM 850 C C . ALA A 1 106 ? -3.352 -18.969 -2.857 1 97.25 106 ALA A C 1
ATOM 852 O O . ALA A 1 106 ? -3.203 -18.328 -1.816 1 97.25 106 ALA A O 1
ATOM 853 N N . ALA A 1 107 ? -3.932 -20.094 -2.92 1 96.31 107 ALA A N 1
ATOM 854 C CA . ALA A 1 107 ? -4.438 -20.734 -1.708 1 96.31 107 ALA A CA 1
ATOM 855 C C . ALA A 1 107 ? -3.301 -21.094 -0.757 1 96.31 107 ALA A C 1
ATOM 857 O O . ALA A 1 107 ? -3.383 -20.828 0.445 1 96.31 107 ALA A O 1
ATOM 858 N N . ALA A 1 108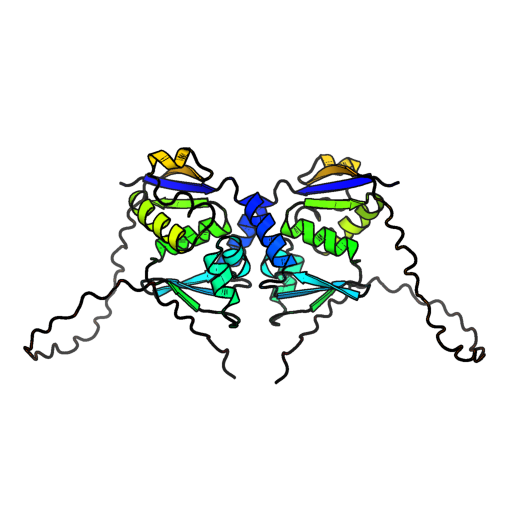 ? -2.283 -21.594 -1.306 1 96.38 108 ALA A N 1
ATOM 859 C CA . ALA A 1 108 ? -1.136 -22 -0.496 1 96.38 108 ALA A CA 1
ATOM 860 C C . ALA A 1 108 ? -0.496 -20.797 0.182 1 96.38 108 ALA A C 1
ATOM 862 O O . ALA A 1 108 ? -0.048 -20.875 1.327 1 96.38 108 ALA A O 1
ATOM 863 N N . LEU A 1 109 ? -0.515 -19.75 -0.471 1 97.75 109 LEU A N 1
ATOM 864 C CA . LEU A 1 109 ? 0.114 -18.547 0.042 1 97.75 109 LEU A CA 1
ATOM 865 C C . LEU A 1 109 ? -0.9 -17.672 0.775 1 97.75 109 LEU A C 1
ATOM 867 O O . LEU A 1 109 ? -0.569 -16.578 1.23 1 97.75 109 LEU A O 1
ATOM 871 N N . GLN A 1 110 ? -2.102 -18.062 0.808 1 98.06 110 GLN A N 1
ATOM 872 C CA . GLN A 1 110 ? -3.188 -17.391 1.51 1 98.06 110 GLN A CA 1
ATOM 873 C C . GLN A 1 110 ? -3.369 -15.961 1.003 1 98.06 110 GLN A C 1
ATOM 875 O O . GLN A 1 110 ? -3.447 -15.023 1.796 1 98.06 110 GLN A O 1
ATOM 880 N N . ILE A 1 111 ? -3.391 -15.82 -0.279 1 98.19 111 ILE A N 1
ATOM 881 C CA . ILE A 1 111 ? -3.588 -14.5 -0.874 1 98.19 111 ILE A CA 1
ATOM 882 C C . ILE A 1 111 ? -5.07 -14.133 -0.826 1 98.19 111 ILE A C 1
ATOM 884 O O . ILE A 1 111 ? -5.902 -14.797 -1.451 1 98.19 111 ILE A O 1
ATOM 888 N N . LYS A 1 112 ? -5.352 -13.023 -0.139 1 97.12 112 LYS A N 1
ATOM 889 C CA . LYS A 1 112 ? -6.73 -12.578 0.021 1 97.12 112 LYS A CA 1
ATOM 890 C C . LYS A 1 112 ? -7.402 -12.367 -1.334 1 97.12 112 LYS A C 1
ATOM 892 O O . LYS A 1 112 ? -6.785 -11.836 -2.26 1 97.12 112 LYS A O 1
ATOM 897 N N . GLY A 1 113 ? -8.688 -12.688 -1.442 1 94.56 113 GLY A N 1
ATOM 898 C CA . GLY A 1 113 ? -9.445 -12.523 -2.674 1 94.56 113 GLY A CA 1
ATOM 899 C C . GLY A 1 113 ? -9.336 -13.727 -3.6 1 94.56 113 GLY A C 1
ATOM 900 O O . GLY A 1 113 ? -10.344 -14.195 -4.133 1 94.56 113 GLY A O 1
ATOM 901 N N . LEU A 1 114 ? -8.109 -14.242 -3.721 1 93.94 114 LEU A N 1
ATOM 902 C CA . LEU A 1 114 ? -7.895 -15.359 -4.633 1 93.94 114 LEU A CA 1
ATOM 903 C C . LEU A 1 114 ? -7.992 -16.688 -3.895 1 93.94 114 LEU A C 1
ATOM 905 O O . LEU A 1 114 ? -8.484 -17.672 -4.445 1 93.94 114 LEU A O 1
ATOM 909 N N . ALA A 1 115 ? -7.461 -16.672 -2.67 1 93.38 115 ALA A N 1
ATOM 910 C CA . ALA A 1 115 ? -7.484 -17.922 -1.896 1 93.38 115 ALA A CA 1
ATOM 911 C C . ALA A 1 115 ? -8.914 -18.391 -1.672 1 93.38 115 ALA A C 1
ATOM 913 O O . ALA A 1 115 ? -9.18 -19.609 -1.657 1 93.38 115 ALA A O 1
ATOM 914 N N . GLU A 1 116 ? -9.781 -17.469 -1.589 1 88.44 116 GLU A N 1
ATOM 915 C CA . GLU A 1 116 ? -11.172 -17.781 -1.276 1 88.44 116 GLU A CA 1
ATOM 916 C C . GLU A 1 116 ? -11.875 -18.422 -2.473 1 88.44 116 GLU A C 1
ATOM 918 O O . GLU A 1 116 ? -12.906 -19.078 -2.314 1 88.44 116 GLU A O 1
ATOM 923 N N . VAL A 1 117 ? -11.359 -18.234 -3.588 1 83.62 117 VAL A N 1
ATOM 924 C CA . VAL A 1 117 ? -12.031 -18.781 -4.77 1 83.62 117 VAL A CA 1
ATOM 925 C C . VAL A 1 117 ? -11.258 -19.984 -5.301 1 83.62 117 VAL A C 1
ATOM 927 O O . VAL A 1 117 ? -11.578 -20.516 -6.371 1 83.62 117 VAL A O 1
ATOM 930 N N . SER A 1 118 ? -10.344 -20.281 -4.379 1 81.69 118 SER A N 1
ATOM 931 C CA . SER A 1 118 ? -9.578 -21.453 -4.746 1 81.69 118 SER A CA 1
ATOM 932 C C . SER A 1 118 ? -10.445 -22.703 -4.734 1 81.69 118 SER A C 1
ATOM 934 O O . SER A 1 118 ? -11.266 -22.891 -3.826 1 81.69 118 SER A O 1
ATOM 936 N N . GLY A 1 119 ? -10.648 -23.422 -5.801 1 76.06 119 GLY A N 1
ATOM 937 C CA . GLY A 1 119 ? -11.445 -24.641 -5.902 1 76.06 119 GLY A CA 1
ATOM 938 C C . GLY A 1 119 ? -12.695 -24.453 -6.742 1 76.06 119 GLY A C 1
ATOM 939 O O . GLY A 1 119 ? -13.383 -25.438 -7.047 1 76.06 119 GLY A O 1
ATOM 940 N N . LEU A 1 120 ? -12.93 -23.234 -6.816 1 72 120 LEU A N 1
ATOM 941 C CA . LEU A 1 120 ? -14.102 -22.984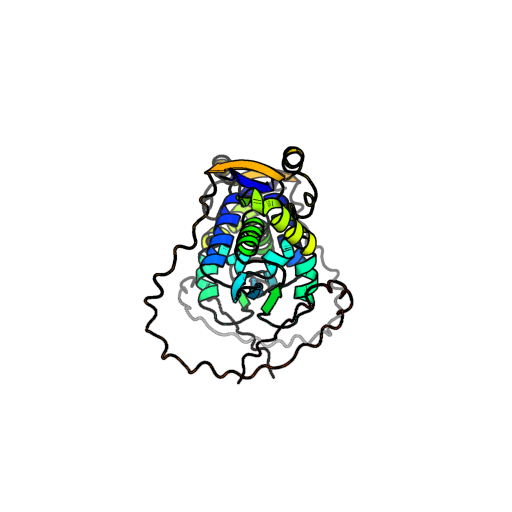 -7.656 1 72 120 LEU A CA 1
ATOM 942 C C . LEU A 1 120 ? -13.75 -23.141 -9.133 1 72 120 LEU A C 1
ATOM 944 O O . LEU A 1 120 ? -12.602 -22.906 -9.531 1 72 120 LEU A O 1
ATOM 948 N N . SER A 1 121 ? -14.664 -23.766 -9.742 1 70.31 121 SER A N 1
ATOM 949 C CA . SER A 1 121 ? -14.516 -23.812 -11.195 1 70.31 121 SER A CA 1
ATOM 950 C C . SER A 1 121 ? -14.781 -22.453 -11.828 1 70.31 121 SER A C 1
ATOM 952 O O . SER A 1 121 ? -15.375 -21.578 -11.203 1 70.31 121 SER A O 1
ATOM 954 N N . TYR A 1 122 ? -14.258 -22.25 -13.047 1 66.56 122 TYR A N 1
ATOM 955 C CA . TYR A 1 122 ? -14.453 -21.031 -13.82 1 66.56 122 TYR A CA 1
ATOM 956 C C . TYR A 1 122 ? -15.906 -20.578 -13.766 1 66.56 122 TYR A C 1
ATOM 958 O O . TYR A 1 122 ? -16.188 -19.391 -13.586 1 66.56 122 TYR A O 1
ATOM 966 N N . ASP A 1 123 ? -16.766 -21.5 -13.883 1 67.5 123 ASP A N 1
ATOM 967 C CA . ASP A 1 123 ? -18.203 -21.219 -13.922 1 67.5 123 ASP A CA 1
ATOM 968 C C . ASP A 1 123 ? -18.688 -20.672 -12.578 1 67.5 123 ASP A C 1
ATOM 970 O O . ASP A 1 123 ? -19.625 -19.875 -12.523 1 67.5 123 ASP A O 1
ATOM 974 N N . ASP A 1 124 ? -18 -20.938 -11.547 1 69.75 124 ASP A N 1
ATOM 975 C CA . ASP A 1 124 ? -18.422 -20.562 -10.195 1 69.75 124 ASP A CA 1
ATOM 976 C C . ASP A 1 124 ? -17.828 -19.219 -9.781 1 69.75 124 ASP A C 1
ATOM 978 O O . ASP A 1 124 ? -18.297 -18.594 -8.828 1 69.75 124 ASP A O 1
ATOM 982 N N . LEU A 1 125 ? -16.812 -18.766 -10.422 1 70.69 125 LEU A N 1
ATOM 983 C CA . LEU A 1 125 ? -16.125 -17.531 -10.078 1 70.69 125 LEU A CA 1
ATOM 984 C C . LEU A 1 125 ? -17.047 -16.328 -10.258 1 70.69 125 LEU A C 1
ATOM 986 O O . LEU A 1 125 ? -16.875 -15.305 -9.594 1 70.69 125 LEU A O 1
ATOM 990 N N . GLU A 1 126 ? -18.047 -16.344 -10.914 1 65.69 126 GLU A N 1
ATOM 991 C CA . GLU A 1 126 ? -18.922 -15.211 -11.219 1 65.69 126 GLU A CA 1
ATOM 992 C C . GLU A 1 126 ? -19.719 -14.789 -9.992 1 65.69 126 GLU A C 1
ATOM 994 O O . GLU A 1 126 ? -20.266 -13.68 -9.945 1 65.69 126 GLU A O 1
ATOM 999 N N . ARG A 1 127 ? -19.734 -15.57 -9.07 1 61.34 127 ARG A N 1
ATOM 1000 C CA . ARG A 1 127 ? -20.641 -15.266 -7.977 1 61.34 127 ARG A CA 1
ATOM 1001 C C . ARG A 1 127 ? -19.891 -14.719 -6.77 1 61.34 127 ARG A C 1
ATOM 1003 O O . ARG A 1 127 ? -20.5 -14.242 -5.809 1 61.34 127 ARG A O 1
ATOM 1010 N N . GLY A 1 128 ? -18.672 -14.633 -6.793 1 66.81 128 GLY A N 1
ATOM 1011 C CA . GLY A 1 128 ? -17.953 -14.234 -5.59 1 66.81 128 GLY A CA 1
ATOM 1012 C C . GLY A 1 128 ? -17.375 -12.836 -5.676 1 66.81 128 GLY A C 1
ATOM 1013 O O . GLY A 1 128 ? -17.828 -12.023 -6.484 1 66.81 128 GLY A O 1
ATOM 1014 N N . ASP A 1 129 ? -16.625 -12.469 -4.695 1 78.38 129 ASP A N 1
ATOM 1015 C CA . ASP A 1 129 ? -16 -11.156 -4.559 1 78.38 129 ASP A CA 1
ATOM 1016 C C . ASP A 1 129 ? -14.953 -10.938 -5.648 1 78.38 129 ASP A C 1
ATOM 1018 O O . ASP A 1 129 ? -14.414 -9.836 -5.781 1 78.38 129 ASP A O 1
ATOM 1022 N N . VAL A 1 130 ? -14.711 -12 -6.371 1 82.19 130 VAL A N 1
ATOM 1023 C CA . VAL A 1 130 ? -13.75 -11.891 -7.469 1 82.19 130 VAL A CA 1
ATOM 1024 C C . VAL A 1 130 ? -14.477 -12.07 -8.805 1 82.19 130 VAL A C 1
ATOM 1026 O O . VAL A 1 130 ? -15.102 -13.109 -9.039 1 82.19 130 VAL A O 1
ATOM 1029 N N . GLY A 1 131 ? -14.461 -10.984 -9.625 1 83.62 131 GLY A N 1
ATOM 1030 C CA . GLY A 1 131 ? -15.07 -11.062 -10.945 1 83.62 131 GLY A CA 1
ATOM 1031 C C . GLY A 1 131 ? -14.109 -11.555 -12.016 1 83.62 131 GLY A C 1
ATOM 1032 O O . GLY A 1 131 ? -12.891 -11.43 -11.867 1 83.62 131 GLY A O 1
ATOM 1033 N N . THR A 1 132 ? -14.703 -12.258 -13 1 80.44 132 THR A N 1
ATOM 1034 C CA . THR A 1 132 ? -13.883 -12.742 -14.102 1 80.44 132 THR A CA 1
ATOM 1035 C C . THR A 1 132 ? -14.391 -12.195 -15.438 1 80.44 132 THR A C 1
ATOM 1037 O O . THR A 1 132 ? -15.602 -12.133 -15.664 1 80.44 132 THR A O 1
ATOM 1040 N N . THR A 1 133 ? -13.547 -11.602 -16.172 1 80.44 133 THR A N 1
ATOM 1041 C CA . THR A 1 133 ? -13.875 -11.18 -17.531 1 80.44 133 THR A CA 1
ATOM 1042 C C . THR A 1 133 ? -12.922 -11.828 -18.531 1 80.44 133 THR A C 1
ATOM 1044 O O . THR A 1 133 ? -11.734 -11.977 -18.266 1 80.44 133 THR A O 1
ATOM 1047 N N . GLU A 1 134 ? -13.57 -12.367 -19.625 1 76 134 GLU A N 1
ATOM 1048 C CA . GLU A 1 134 ? -12.781 -13.008 -20.672 1 76 134 GLU A CA 1
ATOM 1049 C C . GLU A 1 134 ? -12.289 -11.984 -21.703 1 76 134 GLU A C 1
ATOM 1051 O O . GLU A 1 134 ? -13.039 -11.094 -22.094 1 76 134 GLU A O 1
ATOM 1056 N N . THR A 1 135 ? -11.055 -11.875 -21.766 1 72.56 135 THR A N 1
ATOM 1057 C CA . THR A 1 135 ? -10.562 -11.008 -22.844 1 72.56 135 THR A CA 1
ATOM 1058 C C . THR A 1 135 ? -9.875 -11.836 -23.922 1 72.56 135 THR A C 1
ATOM 1060 O O . THR A 1 135 ? -10.523 -12.609 -24.625 1 72.56 135 THR A O 1
ATOM 1063 N N . ALA A 1 136 ? -8.547 -11.359 -24.578 1 67.25 136 ALA A N 1
ATOM 1064 C CA . ALA A 1 136 ? -7.809 -11.758 -25.766 1 67.25 136 ALA A CA 1
ATOM 1065 C C . ALA A 1 136 ? -7.285 -13.188 -25.625 1 67.25 136 ALA A C 1
ATOM 1067 O O . ALA A 1 136 ? -7.328 -13.773 -24.547 1 67.25 136 ALA A O 1
ATOM 1068 N N . THR A 1 137 ? -7.113 -13.852 -26.812 1 71.5 137 THR A N 1
ATOM 1069 C CA . THR A 1 137 ? -6.625 -15.219 -26.906 1 71.5 137 THR A CA 1
ATOM 1070 C C . THR A 1 137 ? -5.184 -15.32 -26.406 1 71.5 137 THR A C 1
ATOM 1072 O O . THR A 1 137 ? -4.367 -14.438 -26.688 1 71.5 137 THR A O 1
ATOM 1075 N N . CYS A 1 138 ? -5.039 -16.188 -25.5 1 76.5 138 CYS A N 1
ATOM 1076 C CA . CYS A 1 138 ? -3.709 -16.438 -24.953 1 76.5 138 CYS A CA 1
ATOM 1077 C C . CYS A 1 138 ? -2.775 -16.969 -26.031 1 76.5 138 CYS A C 1
ATOM 1079 O O . CYS A 1 138 ? -3.115 -17.922 -26.734 1 76.5 138 CYS A O 1
ATOM 1081 N N . THR A 1 139 ? -2.049 -16.031 -26.672 1 57.78 139 THR A N 1
ATOM 1082 C CA . THR A 1 139 ? -1.104 -16.547 -27.656 1 57.78 139 THR A CA 1
ATOM 1083 C C . THR A 1 139 ? -0.041 -17.422 -26.984 1 57.78 139 THR A C 1
ATOM 1085 O O . THR A 1 139 ? 0.474 -17.062 -25.922 1 57.78 139 THR A O 1
ATOM 1088 N N . GLN A 1 140 ? -0.266 -18.609 -27.156 1 48.81 140 GLN A N 1
ATOM 1089 C CA . GLN A 1 140 ? 0.83 -19.484 -26.734 1 48.81 140 GLN A CA 1
ATOM 1090 C C . GLN A 1 140 ? 2.182 -18.875 -27.094 1 48.81 140 GLN A C 1
ATOM 1092 O O . GLN A 1 140 ? 2.475 -18.641 -28.266 1 48.81 140 GLN A O 1
ATOM 1097 N N . GLN A 1 141 ? 2.555 -17.797 -26.438 1 40.34 141 GLN A N 1
ATOM 1098 C CA . GLN A 1 141 ? 3.92 -17.406 -26.781 1 40.34 141 GLN A CA 1
ATOM 1099 C C . GLN A 1 141 ? 4.812 -18.625 -26.969 1 40.34 141 GLN A C 1
ATOM 1101 O O . GLN A 1 141 ? 4.957 -19.453 -26.062 1 40.34 141 GLN A O 1
ATOM 1106 N N . VAL A 1 142 ? 4.879 -19.297 -28.125 1 34.38 142 VAL A N 1
ATOM 1107 C CA . VAL A 1 142 ? 6.016 -20.141 -28.5 1 34.38 142 VAL A CA 1
ATOM 1108 C C . VAL A 1 142 ? 7.316 -19.469 -28.047 1 34.38 142 VAL A C 1
ATOM 1110 O O . VAL A 1 142 ? 7.543 -18.281 -28.328 1 34.38 142 VAL A O 1
ATOM 1113 N N . VAL A 1 143 ? 7.758 -19.656 -26.797 1 33.41 143 VAL A N 1
ATOM 1114 C CA . VAL A 1 143 ? 9.172 -19.359 -26.578 1 33.41 143 VAL A CA 1
ATOM 1115 C C . VAL A 1 143 ? 9.945 -19.547 -27.891 1 33.41 143 VAL A C 1
ATOM 1117 O O . VAL A 1 143 ? 10.008 -20.656 -28.422 1 33.41 143 VAL A O 1
ATOM 1120 N N . GLY A 1 144 ? 9.695 -18.766 -28.875 1 28.33 144 GLY A N 1
ATOM 1121 C CA . GLY A 1 144 ? 10.625 -18.844 -29.984 1 28.33 144 GLY A CA 1
ATOM 1122 C C . GLY A 1 144 ? 12.008 -19.312 -29.594 1 28.33 144 GLY A C 1
ATOM 1123 O O . GLY A 1 144 ? 12.406 -19.188 -28.422 1 28.33 144 GLY A O 1
ATOM 1124 N N . GLU A 1 145 ? 12.445 -20.312 -30.328 1 29.36 145 GLU A N 1
ATOM 1125 C CA . GLU A 1 145 ? 13.82 -20.781 -30.406 1 29.36 145 GLU A CA 1
ATOM 1126 C C . GLU A 1 145 ? 14.812 -19.625 -30.25 1 29.36 145 GLU A C 1
ATOM 1128 O O . GLU A 1 145 ? 14.859 -18.734 -31.094 1 29.36 145 GLU A O 1
ATOM 1133 N N . ALA A 1 146 ? 14.852 -19.031 -29.125 1 27.25 146 ALA A N 1
ATOM 1134 C CA . ALA A 1 146 ? 16.094 -18.281 -29.047 1 27.25 146 ALA A CA 1
ATOM 1135 C C . ALA A 1 146 ? 17.156 -18.875 -29.984 1 27.25 146 ALA A C 1
ATOM 1137 O O . ALA A 1 146 ? 17.391 -20.078 -29.984 1 27.25 146 ALA A O 1
ATOM 1138 N N . ARG A 1 147 ? 17.266 -18.266 -31.094 1 24.61 147 ARG A N 1
ATOM 1139 C CA . ARG A 1 147 ? 18.438 -18.469 -31.938 1 24.61 147 ARG A CA 1
ATOM 1140 C C . ARG A 1 147 ? 19.703 -18.594 -31.094 1 24.61 147 ARG A C 1
ATOM 1142 O O . ARG A 1 147 ? 20.188 -17.594 -30.547 1 24.61 147 ARG A O 1
ATOM 1149 N N . ASN A 1 148 ? 19.641 -19.516 -30.125 1 24.34 148 ASN A N 1
ATOM 1150 C CA . ASN A 1 148 ? 20.922 -19.922 -29.547 1 24.34 148 ASN A CA 1
ATOM 1151 C C . ASN A 1 148 ? 22.031 -19.922 -30.609 1 24.34 148 ASN A C 1
ATOM 1153 O O . ASN A 1 148 ? 22.078 -20.797 -31.469 1 24.34 148 ASN A O 1
ATOM 1157 N N . THR A 1 149 ? 22.094 -18.766 -31.312 1 23.77 149 THR A N 1
ATOM 1158 C CA . THR A 1 149 ? 23.391 -18.766 -31.969 1 23.77 149 THR A CA 1
ATOM 1159 C C . THR A 1 149 ? 24.453 -19.375 -31.062 1 23.77 149 THR A C 1
ATOM 1161 O O . THR A 1 149 ? 24.797 -18.812 -30.016 1 23.77 149 THR A O 1
ATOM 1164 N N . GLY A 1 150 ? 24.188 -20.547 -30.797 1 23 150 GLY A N 1
ATOM 1165 C CA . GLY A 1 150 ? 25.031 -21.594 -30.234 1 23 150 GLY A CA 1
ATOM 1166 C C . GLY A 1 150 ? 26.5 -21.391 -30.578 1 23 150 GLY A C 1
ATOM 1167 O O . GLY A 1 150 ? 26.906 -21.5 -31.734 1 23 150 GLY A O 1
ATOM 1168 N N . ARG A 1 151 ? 27.016 -20.156 -30.156 1 23.28 151 ARG A N 1
ATOM 1169 C CA . ARG A 1 151 ? 28.469 -20.375 -30.203 1 23.28 151 ARG A CA 1
ATOM 1170 C C . ARG A 1 151 ? 28.812 -21.812 -29.859 1 23.28 151 ARG A C 1
ATOM 1172 O O . ARG A 1 151 ? 28.25 -22.375 -28.906 1 23.28 151 ARG A O 1
ATOM 1179 N N . LYS A 1 152 ? 29.156 -22.453 -30.891 1 25.97 152 LYS A N 1
ATOM 1180 C CA . LYS A 1 152 ? 29.594 -23.844 -30.969 1 25.97 152 LYS A CA 1
ATOM 1181 C C . LYS A 1 152 ? 30.328 -24.25 -29.703 1 25.97 152 LYS A C 1
ATOM 1183 O O . LYS A 1 152 ? 31.406 -23.75 -29.406 1 25.97 152 LYS A O 1
ATOM 1188 N N . PRO A 1 153 ? 29.578 -24.25 -28.5 1 25.36 153 PRO A N 1
ATOM 1189 C CA . PRO A 1 153 ? 30.547 -24.75 -27.531 1 25.36 153 PRO A CA 1
ATOM 1190 C C . PRO A 1 153 ? 31.359 -25.938 -28.062 1 25.36 153 PRO A C 1
ATOM 1192 O O . PRO A 1 153 ? 30.875 -26.688 -28.922 1 25.36 153 PRO A O 1
ATOM 1195 N N . VAL A 1 154 ? 32.625 -25.75 -28.047 1 23.45 154 VAL A N 1
ATOM 1196 C CA . VAL A 1 154 ? 33.594 -26.766 -28.438 1 23.45 154 VAL A CA 1
ATOM 1197 C C . VAL A 1 154 ? 33.188 -28.125 -27.875 1 23.45 154 VAL A C 1
ATOM 1199 O O . VAL A 1 154 ? 32.688 -28.203 -26.75 1 23.45 154 VAL A O 1
ATOM 1202 N N . PRO A 1 155 ? 32.938 -29 -28.781 1 22.78 155 PRO A N 1
ATOM 1203 C CA . PRO A 1 155 ? 32.5 -30.391 -28.625 1 22.78 155 PRO A CA 1
ATOM 1204 C C . PRO A 1 155 ? 33.125 -31.094 -27.438 1 22.78 155 PRO A C 1
ATOM 1206 O O . PRO A 1 155 ? 34.375 -31.219 -27.375 1 22.78 155 PRO A O 1
ATOM 1209 N N . LEU A 1 156 ? 32.812 -30.562 -26.297 1 20.98 156 LEU A N 1
ATOM 1210 C CA . LEU A 1 156 ? 33.531 -31.391 -25.344 1 20.98 156 LEU A CA 1
ATOM 1211 C C . LEU A 1 156 ? 33.344 -32.875 -25.688 1 20.98 156 LEU A C 1
ATOM 1213 O O . LEU A 1 156 ? 32.25 -33.312 -25.984 1 20.98 156 LEU A O 1
ATOM 1217 N N . LYS A 1 157 ? 34.469 -33.438 -25.812 1 18.23 157 LYS A N 1
ATOM 1218 C CA . LYS A 1 157 ? 34.781 -34.844 -26.094 1 18.23 157 LYS A CA 1
ATOM 1219 C C . LYS A 1 157 ? 33.938 -35.781 -25.188 1 18.23 157 LYS A C 1
ATOM 1221 O O . LYS A 1 157 ? 33.844 -35.531 -23.984 1 18.23 157 LYS A O 1
ATOM 1226 N N . ASN A 1 158 ? 32.844 -36.438 -25.719 1 18.17 158 ASN A N 1
ATOM 1227 C CA . ASN A 1 158 ? 31.812 -37.438 -25.391 1 18.17 158 ASN A CA 1
ATOM 1228 C C . ASN A 1 158 ? 32.344 -38.531 -24.484 1 18.17 158 ASN A C 1
ATOM 1230 O O . ASN A 1 158 ? 32.594 -39.656 -24.938 1 18.17 158 ASN A O 1
ATOM 1234 N N . ASP A 1 159 ? 33.25 -38.219 -23.547 1 17.94 159 ASP A N 1
ATOM 1235 C CA . ASP A 1 159 ? 33.781 -39.5 -23.078 1 17.94 159 ASP A CA 1
ATOM 1236 C C . ASP A 1 159 ? 32.656 -40.406 -22.594 1 17.94 159 ASP A C 1
ATOM 1238 O O . ASP A 1 159 ? 31.672 -39.938 -22.031 1 17.94 159 ASP A O 1
ATOM 1242 N N . THR A 1 160 ? 32.719 -41.688 -22.984 1 18.16 160 THR A N 1
ATOM 1243 C CA . THR A 1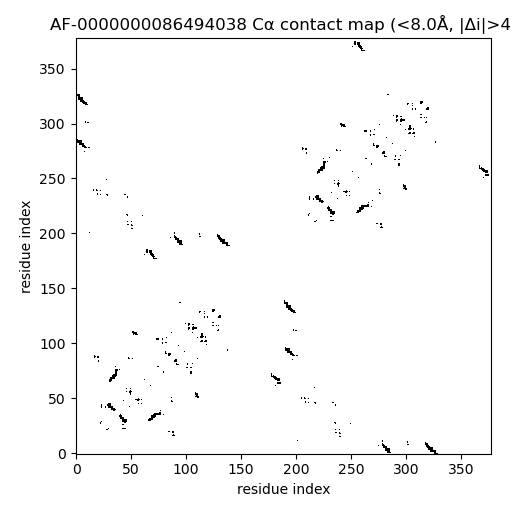 160 ? 31.953 -42.906 -23.172 1 18.16 160 THR A CA 1
ATOM 1244 C C . THR A 1 160 ? 31.453 -43.438 -21.828 1 18.16 160 THR A C 1
ATOM 1246 O O . THR A 1 160 ? 30.5 -44.219 -21.781 1 18.16 160 THR A O 1
ATOM 1249 N N . THR A 1 161 ? 32.125 -43.25 -20.656 1 18.84 161 THR A N 1
ATOM 1250 C CA . THR A 1 161 ? 32.188 -44.594 -20.062 1 18.84 161 THR A CA 1
ATOM 1251 C C . THR A 1 161 ? 30.812 -44.938 -19.484 1 18.84 161 THR A C 1
ATOM 1253 O O . THR A 1 161 ? 30.047 -44.062 -19.078 1 18.84 161 THR A O 1
ATOM 1256 N N . ARG A 1 162 ? 30.406 -46.219 -19.547 1 19.17 162 ARG A N 1
ATOM 1257 C CA . ARG A 1 162 ? 29.297 -47.156 -19.562 1 19.17 162 ARG A CA 1
ATOM 1258 C C . ARG A 1 162 ? 28.719 -47.344 -18.156 1 19.17 162 ARG A C 1
ATOM 1260 O O . ARG A 1 162 ? 27.781 -48.125 -17.969 1 19.17 162 ARG A O 1
ATOM 1267 N N . ARG A 1 163 ? 29.141 -46.531 -17.094 1 18.08 163 ARG A N 1
ATOM 1268 C CA . ARG A 1 163 ? 29.016 -47.5 -16.016 1 18.08 163 ARG A CA 1
ATOM 1269 C C . ARG A 1 163 ? 27.547 -47.781 -15.695 1 18.08 163 ARG A C 1
ATOM 1271 O O . ARG A 1 163 ? 26.688 -46.906 -15.883 1 18.08 163 ARG A O 1
ATOM 1278 N N . ASP A 1 164 ? 27.25 -48.938 -15.273 1 18.66 164 ASP A N 1
ATOM 1279 C CA . ASP A 1 164 ? 26.188 -49.938 -15.195 1 18.66 164 ASP A CA 1
ATOM 1280 C C . ASP A 1 164 ? 25.141 -49.562 -14.141 1 18.66 164 ASP A C 1
ATOM 1282 O O . ASP A 1 164 ? 23.938 -49.688 -14.367 1 18.66 164 ASP A O 1
ATOM 1286 N N . GLY A 1 165 ? 25.516 -49.25 -12.859 1 17.5 165 GLY A N 1
ATOM 1287 C CA . GLY A 1 165 ? 24.938 -50.125 -11.859 1 17.5 165 GLY A CA 1
ATOM 1288 C C . GLY A 1 165 ? 23.516 -49.812 -11.5 1 17.5 165 GLY A C 1
ATOM 1289 O O . GLY A 1 165 ? 22.984 -48.75 -11.914 1 17.5 165 GLY A O 1
ATOM 1290 N N . SER A 1 166 ? 23.047 -50.156 -10.203 1 19.55 166 SER A N 1
ATOM 1291 C CA . SER A 1 166 ? 22.031 -50.969 -9.539 1 19.55 166 SER A CA 1
ATOM 1292 C C . SER A 1 166 ? 20.844 -50.094 -9.117 1 19.55 166 SER A C 1
ATOM 1294 O O . SER A 1 166 ? 20.938 -48.875 -9.094 1 19.55 166 SER A O 1
ATOM 1296 N N . SER A 1 167 ? 19.953 -50.656 -8.289 1 20.23 167 SER A N 1
ATOM 1297 C CA . SER A 1 167 ? 18.547 -51 -8.125 1 20.23 167 SER A CA 1
ATOM 1298 C C . SER A 1 167 ? 17.812 -50 -7.234 1 20.23 167 SER A C 1
ATOM 1300 O O . SER A 1 167 ? 16.578 -49.938 -7.273 1 20.23 167 SER A O 1
ATOM 1302 N N . GLU A 1 168 ? 18.484 -49.25 -6.312 1 21.95 168 GLU A N 1
ATOM 1303 C CA . GLU A 1 168 ? 17.734 -49.406 -5.07 1 21.95 168 GLU A CA 1
ATOM 1304 C C . GLU A 1 168 ? 16.453 -48.562 -5.094 1 21.95 168 GLU A C 1
ATOM 1306 O O . GLU A 1 168 ? 16.391 -47.562 -5.809 1 21.95 168 GLU A O 1
ATOM 1311 N N . PRO A 1 169 ? 15.594 -48.781 -4.07 1 26.28 169 PRO A N 1
ATOM 1312 C CA . PRO A 1 169 ? 14.172 -48.812 -3.734 1 26.28 169 PRO A CA 1
ATOM 1313 C C . PRO A 1 169 ? 13.617 -47.438 -3.33 1 26.28 169 PRO A C 1
ATOM 1315 O O . PRO A 1 169 ? 12.43 -47.312 -3.02 1 26.28 169 PRO A O 1
ATOM 1318 N N . THR A 1 170 ? 14.125 -46.344 -3.83 1 21.59 170 THR A N 1
ATOM 1319 C CA . THR A 1 170 ? 13.961 -45.281 -2.854 1 21.59 170 THR A CA 1
ATOM 1320 C C . THR A 1 170 ? 12.484 -44.938 -2.662 1 21.59 170 THR A C 1
ATOM 1322 O O . THR A 1 170 ? 11.68 -45.094 -3.59 1 21.59 170 THR A O 1
ATOM 1325 N N . THR A 1 171 ? 12.109 -44.844 -1.36 1 24.84 171 THR A N 1
ATOM 1326 C CA . THR A 1 171 ? 10.938 -44.594 -0.527 1 24.84 171 THR A CA 1
ATOM 1327 C C . THR A 1 171 ? 10.289 -43.25 -0.878 1 24.84 171 THR A C 1
ATOM 1329 O O . THR A 1 171 ? 10.961 -42.344 -1.344 1 24.84 171 THR A O 1
ATOM 1332 N N . LYS A 1 172 ? 9.016 -43.344 -0.978 1 24.3 172 LYS A N 1
ATOM 1333 C CA . LYS A 1 172 ? 8.008 -42.375 -1.405 1 24.3 172 LYS A CA 1
ATOM 1334 C C . LYS A 1 172 ? 8.094 -41.094 -0.581 1 24.3 172 LYS A C 1
ATOM 1336 O O . LYS A 1 172 ? 7.914 -41.094 0.639 1 24.3 172 LYS A O 1
ATOM 1341 N N . LYS A 1 173 ? 8.969 -40.281 -0.864 1 23.86 173 LYS A N 1
ATOM 1342 C CA . LYS A 1 173 ? 9.141 -39.031 -0.112 1 23.86 173 LYS A CA 1
ATOM 1343 C C . LYS A 1 173 ? 7.859 -38.188 -0.13 1 23.86 173 LYS A C 1
ATOM 1345 O O . LYS A 1 173 ? 7.219 -38.062 -1.175 1 23.86 173 LYS A O 1
ATOM 1350 N N . ARG A 1 174 ? 7.336 -38.031 1.088 1 28.12 174 ARG A N 1
ATOM 1351 C CA . ARG A 1 174 ? 6.281 -37.094 1.474 1 28.12 174 ARG A CA 1
ATOM 1352 C C . ARG A 1 174 ? 6.559 -35.688 0.921 1 28.12 174 ARG A C 1
ATOM 1354 O O . ARG A 1 174 ? 7.676 -35.188 1.022 1 28.12 174 ARG A O 1
ATOM 1361 N N . LYS A 1 175 ? 5.73 -35.25 -0.002 1 29.88 175 LYS A N 1
ATOM 1362 C CA . LYS A 1 175 ? 5.766 -33.969 -0.683 1 29.88 175 LYS A CA 1
ATOM 1363 C C . LYS A 1 175 ? 5.918 -32.812 0.316 1 29.88 175 LYS A C 1
ATOM 1365 O O . LYS A 1 175 ? 4.992 -32.531 1.076 1 29.88 175 LYS A O 1
ATOM 1370 N N . GLN A 1 176 ? 7.09 -32.75 1.044 1 27.94 176 GLN A N 1
ATOM 1371 C CA . GLN A 1 176 ? 7.309 -31.703 2.018 1 27.94 176 GLN A CA 1
ATOM 1372 C C . GLN A 1 176 ? 7.055 -30.328 1.397 1 27.94 176 GLN A C 1
ATOM 1374 O O . GLN A 1 176 ? 7.246 -30.141 0.193 1 27.94 176 GLN A O 1
ATOM 1379 N N . LEU A 1 177 ? 6.277 -29.547 2.082 1 33.28 177 LEU A N 1
ATOM 1380 C CA . LEU A 1 177 ? 6.047 -28.125 1.825 1 33.28 177 LEU A CA 1
ATOM 1381 C C . LEU A 1 177 ? 7.355 -27.406 1.499 1 33.28 177 LEU A C 1
ATOM 1383 O O . LEU A 1 177 ? 8.391 -27.703 2.105 1 33.28 177 LEU A O 1
ATOM 1387 N N . PRO A 1 178 ? 7.395 -26.766 0.398 1 36.19 178 PRO A N 1
ATOM 1388 C CA . PRO A 1 178 ? 8.656 -26.125 0.01 1 36.19 178 PRO A CA 1
ATOM 1389 C C . PRO A 1 178 ? 9.367 -25.453 1.184 1 36.19 178 PRO A C 1
ATOM 1391 O O . PRO A 1 178 ? 8.711 -24.859 2.041 1 36.19 178 PRO A O 1
ATOM 1394 N N . VAL A 1 179 ? 10.312 -26.016 1.703 1 35.78 179 VAL A N 1
ATOM 1395 C CA . VAL A 1 179 ? 11.234 -25.453 2.686 1 35.78 179 VAL A CA 1
ATOM 1396 C C . VAL A 1 179 ? 11.68 -24.062 2.256 1 35.78 179 VAL A C 1
ATOM 1398 O O . VAL A 1 179 ? 12.242 -23.891 1.176 1 35.78 179 VAL A O 1
ATOM 1401 N N . LEU A 1 180 ? 10.883 -23.062 2.697 1 42.5 180 LEU A N 1
ATOM 1402 C CA . LEU A 1 180 ? 11.242 -21.672 2.525 1 42.5 180 LEU A CA 1
ATOM 1403 C C . LEU A 1 180 ? 12.664 -21.406 3.014 1 42.5 180 LEU A C 1
ATOM 1405 O O . LEU A 1 180 ? 12.984 -21.672 4.176 1 42.5 180 LEU A O 1
ATOM 1409 N N . GLN A 1 181 ? 13.562 -21.766 2.199 1 38.44 181 GLN A N 1
ATOM 1410 C CA . GLN A 1 181 ? 14.898 -21.359 2.635 1 38.44 181 GLN A CA 1
ATOM 1411 C C . GLN A 1 181 ? 15.078 -19.844 2.537 1 38.44 181 GLN A C 1
ATOM 1413 O O . GLN A 1 181 ? 14.883 -19.266 1.47 1 38.44 181 GLN A O 1
ATOM 1418 N N . VAL A 1 182 ? 14.992 -19.328 3.623 1 40.81 182 VAL A N 1
ATOM 1419 C CA . VAL A 1 182 ? 15.25 -17.906 3.701 1 40.81 182 VAL A CA 1
ATOM 1420 C C . VAL A 1 182 ? 16.75 -17.656 3.766 1 40.81 182 VAL A C 1
ATOM 1422 O O . VAL A 1 182 ? 17.438 -18.188 4.633 1 40.81 182 VAL A O 1
ATOM 1425 N N . LYS A 1 183 ? 17.422 -17.328 2.625 1 41.72 183 LYS A N 1
ATOM 1426 C CA . LYS A 1 183 ? 18.828 -16.969 2.752 1 41.72 183 LYS A CA 1
ATOM 1427 C C . LYS A 1 183 ? 18.984 -15.516 3.174 1 41.72 183 LYS A C 1
ATOM 1429 O O . LYS A 1 183 ? 18.328 -14.625 2.625 1 41.72 183 LYS A O 1
ATOM 1434 N N . SER A 1 184 ? 19.484 -15.227 4.324 1 35.28 184 SER A N 1
ATOM 1435 C CA . SER A 1 184 ? 19.859 -13.906 4.816 1 35.28 184 SER A CA 1
ATOM 1436 C C . SER A 1 184 ? 21.062 -13.344 4.055 1 35.28 184 SER A C 1
ATOM 1438 O O . SER A 1 184 ? 22.094 -14.008 3.943 1 35.28 184 SER A O 1
ATOM 1440 N N . PHE A 1 185 ? 20.922 -12.578 3.002 1 34.47 185 PHE A N 1
ATOM 1441 C CA . PHE A 1 185 ? 22.078 -11.93 2.414 1 34.47 185 PHE A CA 1
ATOM 1442 C C . PHE A 1 185 ? 22.625 -10.844 3.344 1 34.47 185 PHE A C 1
ATOM 1444 O O . PHE A 1 185 ? 21.953 -9.836 3.584 1 34.47 185 PHE A O 1
ATOM 1451 N N . SER A 1 186 ? 23.422 -11.156 4.332 1 30.52 186 SER A N 1
ATOM 1452 C CA . SER A 1 186 ? 24.188 -10.18 5.098 1 30.52 186 SER A CA 1
ATOM 1453 C C . SER A 1 186 ? 25 -9.266 4.18 1 30.52 186 SER A C 1
ATOM 1455 O O . SER A 1 186 ? 25.625 -9.734 3.229 1 30.52 186 SER A O 1
ATOM 1457 N N . SER A 1 187 ? 24.547 -7.992 3.965 1 30.92 187 SER A N 1
ATOM 1458 C CA . SER A 1 187 ? 25.469 -7 3.43 1 30.92 187 SER A CA 1
ATOM 1459 C C . SER A 1 187 ? 26.859 -7.164 4.031 1 30.92 187 SER A C 1
ATOM 1461 O O . SER A 1 187 ? 27.031 -7.109 5.254 1 30.92 187 SER A O 1
ATOM 1463 N N . GLY A 1 188 ? 27.703 -8.062 3.566 1 23.78 188 GLY A N 1
ATOM 1464 C CA . GLY A 1 188 ? 29.109 -8.047 3.947 1 23.78 188 GLY A CA 1
ATOM 1465 C C . GLY A 1 188 ? 29.672 -6.648 4.117 1 23.78 188 GLY A C 1
ATOM 1466 O O . GLY A 1 188 ? 29.188 -5.703 3.494 1 23.78 188 GLY A O 1
ATOM 1467 N N . SER A 1 189 ? 30.719 -6.492 5.234 1 23.77 189 SER A N 1
ATOM 1468 C CA . SER A 1 189 ? 31.75 -5.469 5.387 1 23.77 189 SER A CA 1
ATOM 1469 C C . SER A 1 189 ? 32.406 -5.137 4.051 1 23.77 189 SER A C 1
ATOM 1471 O O . SER A 1 189 ? 32.656 -6.027 3.238 1 23.77 189 SER A O 1
ATOM 1473 N N . MET B 1 1 ? -7.25 -22.547 -28.641 1 58.31 1 MET B N 1
ATOM 1474 C CA . MET B 1 1 ? -6.586 -21.359 -28.141 1 58.31 1 MET B CA 1
ATOM 1475 C C . MET B 1 1 ? -7.254 -20.859 -26.859 1 58.31 1 MET B C 1
ATOM 1477 O O . MET B 1 1 ? -8.477 -20.766 -26.797 1 58.31 1 MET B O 1
ATOM 1481 N N . ALA B 1 2 ? -6.582 -21 -25.797 1 73.94 2 ALA B N 1
ATOM 1482 C CA . ALA B 1 2 ? -7.273 -20.797 -24.516 1 73.94 2 ALA B CA 1
ATOM 1483 C C . ALA B 1 2 ? -7.523 -19.312 -24.266 1 73.94 2 ALA B C 1
ATOM 1485 O O . ALA B 1 2 ? -6.758 -18.469 -24.734 1 73.94 2 ALA B O 1
ATOM 1486 N N . ALA B 1 3 ? -8.742 -18.969 -23.844 1 84.5 3 ALA B N 1
ATOM 1487 C CA . ALA B 1 3 ? -9.125 -17.594 -23.516 1 84.5 3 ALA B CA 1
ATOM 1488 C C . ALA B 1 3 ? -8.289 -17.062 -22.359 1 84.5 3 ALA B C 1
ATOM 1490 O O . ALA B 1 3 ? -7.754 -17.828 -21.562 1 84.5 3 ALA B O 1
ATOM 1491 N N . ARG B 1 4 ? -7.984 -15.766 -22.516 1 88.69 4 ARG B N 1
ATOM 1492 C CA . ARG B 1 4 ? -7.359 -15.094 -21.391 1 88.69 4 ARG B CA 1
ATOM 1493 C C . ARG B 1 4 ? -8.406 -14.57 -20.406 1 88.69 4 ARG B C 1
ATOM 1495 O O . ARG B 1 4 ? -9.391 -13.945 -20.812 1 88.69 4 ARG B O 1
ATOM 1502 N N . LEU B 1 5 ? -8.188 -14.883 -19.156 1 89.19 5 LEU B N 1
ATOM 1503 C CA . LEU B 1 5 ? -9.125 -14.516 -18.094 1 89.19 5 LEU B CA 1
ATOM 1504 C C . LEU B 1 5 ? -8.578 -13.359 -17.266 1 89.19 5 LEU B C 1
ATOM 1506 O O . LEU B 1 5 ? -7.391 -13.328 -16.938 1 89.19 5 LEU B O 1
ATOM 1510 N N . CYS B 1 6 ? -9.469 -12.422 -17.031 1 92.5 6 CYS B N 1
ATOM 1511 C CA . CYS B 1 6 ? -9.125 -11.336 -16.125 1 92.5 6 CYS B CA 1
ATOM 1512 C C . CYS B 1 6 ? -9.852 -11.492 -14.789 1 92.5 6 CYS B C 1
ATOM 1514 O O . CYS B 1 6 ? -11.086 -11.539 -14.75 1 92.5 6 CYS B O 1
ATOM 1516 N N . LEU B 1 7 ? -9.055 -11.625 -13.742 1 92.31 7 LEU B N 1
ATOM 1517 C CA . LEU B 1 7 ? -9.586 -11.734 -12.383 1 92.31 7 LEU B CA 1
ATOM 1518 C C . LEU B 1 7 ? -9.5 -10.398 -11.656 1 92.31 7 LEU B C 1
ATOM 1520 O O . LEU B 1 7 ? -8.453 -9.75 -11.656 1 92.31 7 LEU B O 1
ATOM 1524 N N . ARG B 1 8 ? -10.641 -10 -11.055 1 93.88 8 ARG B N 1
ATOM 1525 C CA . ARG B 1 8 ? -10.719 -8.727 -10.344 1 93.88 8 ARG B CA 1
ATOM 1526 C C . ARG B 1 8 ? -11.328 -8.898 -8.961 1 93.88 8 ARG B C 1
ATOM 1528 O O . ARG B 1 8 ? -12.406 -9.492 -8.82 1 93.88 8 ARG B O 1
ATOM 1535 N N . TRP B 1 9 ? -10.594 -8.414 -7.965 1 92.94 9 TRP B N 1
ATOM 1536 C CA . TRP B 1 9 ? -11.07 -8.453 -6.586 1 92.94 9 TRP B CA 1
ATOM 1537 C C . TRP B 1 9 ? -11.773 -7.156 -6.215 1 92.94 9 TRP B C 1
ATOM 1539 O O . TRP B 1 9 ? -11.133 -6.148 -5.934 1 92.94 9 TRP B O 1
ATOM 1549 N N . ASN B 1 10 ? -13.086 -7.156 -6.07 1 90.94 10 ASN B N 1
ATOM 1550 C CA . ASN B 1 10 ? -13.891 -5.957 -5.867 1 90.94 10 ASN B CA 1
ATOM 1551 C C . ASN B 1 10 ? -13.625 -5.324 -4.508 1 90.94 10 ASN B C 1
ATOM 1553 O O . ASN B 1 10 ? -13.719 -4.105 -4.355 1 90.94 10 ASN B O 1
ATOM 1557 N N . LYS B 1 11 ? -13.281 -6.078 -3.551 1 94.19 11 LYS B N 1
ATOM 1558 C CA . LYS B 1 11 ? -13.102 -5.594 -2.188 1 94.19 11 LYS B CA 1
ATOM 1559 C C . LYS B 1 11 ? -11.648 -5.184 -1.94 1 94.19 11 LYS B C 1
ATOM 1561 O O . LYS B 1 11 ? -11.281 -4.836 -0.816 1 94.19 11 LYS B O 1
ATOM 1566 N N . PHE B 1 12 ? -10.859 -5.098 -3 1 95 12 PHE B N 1
ATOM 1567 C CA . PHE B 1 12 ? -9.422 -4.887 -2.9 1 95 12 PHE B CA 1
ATOM 1568 C C . PHE B 1 12 ? -9.117 -3.533 -2.275 1 95 12 PHE B C 1
ATOM 1570 O O . PHE B 1 12 ? -8.406 -3.453 -1.272 1 95 12 PHE B O 1
ATOM 1577 N N . PRO B 1 13 ? -9.734 -2.473 -2.744 1 94.38 13 PRO B N 1
ATOM 1578 C CA . PRO B 1 13 ? -9.32 -1.167 -2.223 1 94.38 13 PRO B CA 1
ATOM 1579 C C . PRO B 1 13 ? -9.617 -1.01 -0.732 1 94.38 13 PRO B C 1
ATOM 1581 O O . PRO B 1 13 ? -8.758 -0.546 0.024 1 94.38 13 PRO B O 1
ATOM 1584 N N . GLY B 1 14 ? -10.773 -1.369 -0.357 1 95.75 14 GLY B N 1
ATOM 1585 C CA . GLY B 1 14 ? -11.156 -1.26 1.043 1 95.75 14 GLY B CA 1
ATOM 1586 C C . GLY B 1 14 ? -10.336 -2.156 1.955 1 95.75 14 GLY B C 1
ATOM 1587 O O . GLY B 1 14 ? -9.906 -1.731 3.027 1 95.75 14 GLY B O 1
ATOM 1588 N N . THR B 1 15 ? -10.078 -3.344 1.539 1 95.81 15 THR B N 1
ATOM 1589 C CA . THR B 1 15 ? -9.328 -4.309 2.336 1 95.81 15 THR B CA 1
ATOM 1590 C C . THR B 1 15 ? -7.867 -3.891 2.459 1 95.81 15 THR B C 1
ATOM 1592 O O . THR B 1 15 ? -7.297 -3.928 3.551 1 95.81 15 THR B O 1
ATOM 1595 N N . LEU B 1 16 ? -7.348 -3.496 1.371 1 96.75 16 LEU B N 1
ATOM 1596 C CA . LEU B 1 16 ? -5.938 -3.125 1.388 1 96.75 16 LEU B CA 1
ATOM 1597 C C . LEU B 1 16 ? -5.703 -1.919 2.291 1 96.75 16 LEU B C 1
ATOM 1599 O O . LEU B 1 16 ? -4.742 -1.894 3.062 1 96.75 16 LEU B O 1
ATOM 1603 N N . ALA B 1 17 ? -6.578 -0.936 2.184 1 97.25 17 ALA B N 1
ATOM 1604 C CA . ALA B 1 17 ? -6.477 0.253 3.025 1 97.25 17 ALA B CA 1
ATOM 1605 C C . ALA B 1 17 ? -6.531 -0.117 4.504 1 97.25 17 ALA B C 1
ATOM 1607 O O . ALA B 1 17 ? -5.738 0.385 5.305 1 97.25 17 ALA B O 1
ATOM 1608 N N . GLU B 1 18 ? -7.402 -0.947 4.82 1 97.69 18 GLU B N 1
ATOM 1609 C CA . GLU B 1 18 ? -7.539 -1.4 6.203 1 97.69 18 GLU B CA 1
ATOM 1610 C C . GLU B 1 18 ? -6.281 -2.123 6.676 1 97.69 18 GLU B C 1
ATOM 1612 O O . GLU B 1 18 ? -5.805 -1.886 7.785 1 97.69 18 GLU B O 1
ATOM 1617 N N . GLU B 1 19 ? -5.809 -2.959 5.867 1 98.31 19 GLU B N 1
ATOM 1618 C CA . GLU B 1 19 ? -4.621 -3.73 6.227 1 98.31 19 GLU B CA 1
ATOM 1619 C C . GLU B 1 19 ? -3.404 -2.824 6.398 1 98.31 19 GLU B C 1
ATOM 1621 O O . GLU B 1 19 ? -2.633 -2.982 7.344 1 98.31 19 GLU B O 1
ATOM 1626 N N . PHE B 1 20 ? -3.219 -1.904 5.492 1 98.19 20 PHE B N 1
ATOM 1627 C CA . PHE B 1 20 ? -2.094 -0.984 5.602 1 98.19 20 PHE B CA 1
ATOM 1628 C C . PHE B 1 20 ? -2.184 -0.164 6.883 1 98.19 20 PHE B C 1
ATOM 1630 O O . PHE B 1 20 ? -1.175 0.055 7.555 1 98.19 20 PHE B O 1
ATOM 1637 N N . ASP B 1 21 ? -3.355 0.275 7.113 1 97.94 21 ASP B N 1
ATOM 1638 C CA . ASP B 1 21 ? -3.557 1.047 8.336 1 97.94 21 ASP B CA 1
ATOM 1639 C C . ASP B 1 21 ? -3.244 0.208 9.57 1 97.94 21 ASP B C 1
ATOM 1641 O O . ASP B 1 21 ? -2.627 0.697 10.523 1 97.94 21 ASP B O 1
ATOM 1645 N N . LEU B 1 22 ? -3.635 -0.985 9.555 1 98.44 22 LEU B N 1
ATOM 1646 C CA . LEU B 1 22 ? -3.355 -1.908 10.648 1 98.44 22 LEU B CA 1
ATOM 1647 C C . LEU B 1 22 ? -1.854 -2.121 10.805 1 98.44 22 LEU B C 1
ATOM 1649 O O . LEU B 1 22 ? -1.329 -2.049 11.922 1 98.44 22 LEU B O 1
ATOM 1653 N N . LEU B 1 23 ? -1.182 -2.357 9.766 1 98.62 23 LEU B N 1
ATOM 1654 C CA . LEU B 1 23 ? 0.259 -2.584 9.812 1 98.62 23 LEU B CA 1
ATOM 1655 C C . LEU B 1 23 ? 0.987 -1.357 10.344 1 98.62 23 LEU B C 1
ATOM 1657 O O . LEU B 1 23 ? 1.957 -1.484 11.094 1 98.62 23 LEU B O 1
ATOM 1661 N N . ARG B 1 24 ? 0.492 -0.191 9.969 1 98.5 24 ARG B N 1
ATOM 1662 C CA . ARG B 1 24 ? 1.079 1.04 10.492 1 98.5 24 ARG B CA 1
ATOM 1663 C C . ARG B 1 24 ? 0.879 1.148 12 1 98.5 24 ARG B C 1
ATOM 1665 O O . ARG B 1 24 ? 1.822 1.438 12.734 1 98.5 24 ARG B O 1
ATOM 1672 N N . HIS B 1 25 ? -0.293 0.893 12.398 1 97.69 25 HIS B N 1
ATOM 1673 C CA . HIS B 1 25 ? -0.627 1.018 13.812 1 97.69 25 HIS B CA 1
ATOM 1674 C C . HIS B 1 25 ? 0.114 -0.021 14.648 1 97.69 25 HIS B C 1
ATOM 1676 O O . HIS B 1 25 ? 0.553 0.271 15.766 1 97.69 25 HIS B O 1
ATOM 1682 N N . GLU B 1 26 ? 0.271 -1.185 14.086 1 98.12 26 GLU B N 1
ATOM 1683 C CA . GLU B 1 26 ? 0.998 -2.248 14.773 1 98.12 26 GLU B CA 1
ATOM 1684 C C . GLU B 1 26 ? 2.506 -2.092 14.594 1 98.12 26 GLU B C 1
ATOM 1686 O O . GLU B 1 26 ? 3.285 -2.883 15.125 1 98.12 26 GLU B O 1
ATOM 1691 N N . ARG B 1 27 ? 2.914 -1.133 13.836 1 98.06 27 ARG B N 1
ATOM 1692 C CA . ARG B 1 27 ? 4.309 -0.808 13.555 1 98.06 27 ARG B CA 1
ATOM 1693 C C . ARG B 1 27 ? 5.031 -1.995 12.93 1 98.06 27 ARG B C 1
ATOM 1695 O O . ARG B 1 27 ? 6.18 -2.277 13.266 1 98.06 27 ARG B O 1
ATOM 1702 N N . GLU B 1 28 ? 4.297 -2.705 12.109 1 98.19 28 GLU B N 1
ATOM 1703 C CA . GLU B 1 28 ? 4.922 -3.799 11.375 1 98.19 28 GLU B CA 1
ATOM 1704 C C . GLU B 1 28 ? 5.539 -3.303 10.07 1 98.19 28 GLU B C 1
ATOM 1706 O O . GLU B 1 28 ? 4.895 -2.59 9.305 1 98.19 28 GLU B O 1
ATOM 1711 N N . PHE B 1 29 ? 6.82 -3.574 9.891 1 97.31 29 PHE B N 1
ATOM 1712 C CA . PHE B 1 29 ? 7.605 -3.312 8.688 1 97.31 29 PHE B CA 1
ATOM 1713 C C . PHE B 1 29 ? 7.75 -1.813 8.453 1 97.31 29 PHE B C 1
ATOM 1715 O O . PHE B 1 29 ? 7.945 -1.374 7.32 1 97.31 29 PHE B O 1
ATOM 1722 N N . VAL B 1 30 ? 7.555 -1.039 9.438 1 98.12 30 VAL B N 1
ATOM 1723 C CA . VAL B 1 30 ? 7.785 0.395 9.289 1 98.12 30 VAL B CA 1
ATOM 1724 C C . VAL B 1 30 ? 9.273 0.66 9.07 1 98.12 30 VAL B C 1
ATOM 1726 O O . VAL B 1 30 ? 10.125 -0.036 9.633 1 98.12 30 VAL B O 1
ATOM 1729 N N . ASP B 1 31 ? 9.492 1.741 8.25 1 97.81 31 ASP B N 1
ATOM 1730 C CA . ASP B 1 31 ? 10.883 1.976 7.895 1 97.81 31 ASP B CA 1
ATOM 1731 C C . ASP B 1 31 ? 11.18 3.469 7.781 1 97.81 31 ASP B C 1
ATOM 1733 O O . ASP B 1 31 ? 12.156 3.867 7.148 1 97.81 31 ASP B O 1
ATOM 1737 N N . VAL B 1 32 ? 10.398 4.312 8.344 1 98.31 32 VAL B N 1
ATOM 1738 C CA . VAL B 1 32 ? 10.633 5.754 8.422 1 98.31 32 VAL B CA 1
ATOM 1739 C C . VAL B 1 32 ? 9.883 6.332 9.625 1 98.31 32 VAL B C 1
ATOM 1741 O O . VAL B 1 32 ? 8.781 5.883 9.945 1 98.31 32 VAL B O 1
ATOM 1744 N N . THR B 1 33 ? 10.484 7.254 10.227 1 98.31 33 THR B N 1
ATOM 1745 C CA . THR B 1 33 ? 9.867 7.98 11.328 1 98.31 33 THR B CA 1
ATOM 1746 C C . THR B 1 33 ? 9.711 9.461 10.984 1 98.31 33 THR B C 1
ATOM 1748 O O . THR B 1 33 ? 10.648 10.094 10.508 1 98.31 33 THR B O 1
ATOM 1751 N N . LEU B 1 34 ? 8.523 9.961 11.156 1 97.94 34 LEU B N 1
ATOM 1752 C CA . LEU B 1 34 ? 8.234 11.375 10.977 1 97.94 34 LEU B CA 1
ATOM 1753 C C . LEU B 1 34 ? 8.133 12.094 12.32 1 97.94 34 LEU B C 1
ATOM 1755 O O . LEU B 1 34 ? 7.277 11.758 13.141 1 97.94 34 LEU B O 1
ATOM 1759 N N . ALA B 1 35 ? 9.031 13.055 12.5 1 96.88 35 ALA B N 1
ATOM 1760 C CA . ALA B 1 35 ? 9.078 13.805 13.75 1 96.88 35 ALA B CA 1
ATOM 1761 C C . ALA B 1 35 ? 8.445 15.18 13.586 1 96.88 35 ALA B C 1
ATOM 1763 O O . ALA B 1 35 ? 8.875 15.977 12.75 1 96.88 35 ALA B O 1
ATOM 1764 N N . CYS B 1 36 ? 7.453 15.492 14.383 1 93.88 36 CYS B N 1
ATOM 1765 C CA . CYS B 1 36 ? 6.73 16.75 14.289 1 93.88 36 CYS B CA 1
ATOM 1766 C C . CYS B 1 36 ? 7.238 17.75 15.312 1 93.88 36 CYS B C 1
ATOM 1768 O O . CYS B 1 36 ? 8.008 17.391 16.219 1 93.88 36 CYS B O 1
ATOM 1770 N N . ARG B 1 37 ? 6.926 19.141 15.242 1 84.75 37 ARG B N 1
ATOM 1771 C CA . ARG B 1 37 ? 7.324 20.281 16.062 1 84.75 37 ARG B CA 1
ATOM 1772 C C . ARG B 1 37 ? 6.977 20.047 17.531 1 84.75 37 ARG B C 1
ATOM 1774 O O . ARG B 1 37 ? 7.734 20.438 18.422 1 84.75 37 ARG B O 1
ATOM 1781 N N . GLU B 1 38 ? 6.199 19.297 18.172 1 84.62 38 GLU B N 1
ATOM 1782 C CA . GLU B 1 38 ? 5.766 19.094 19.547 1 84.62 38 GLU B CA 1
ATOM 1783 C C . GLU B 1 38 ? 6.254 17.766 20.109 1 84.62 38 GLU B C 1
ATOM 1785 O O . GLU B 1 38 ? 5.848 17.344 21.188 1 84.62 38 GLU B O 1
ATOM 1790 N N . GLY B 1 39 ? 7.086 17.188 19.375 1 84.88 39 GLY B N 1
ATOM 1791 C CA . GLY B 1 39 ? 7.82 16.047 19.922 1 84.88 39 GLY B CA 1
ATOM 1792 C C . GLY B 1 39 ? 7.117 14.727 19.703 1 84.88 39 GLY B C 1
ATOM 1793 O O . GLY B 1 39 ? 7.539 13.695 20.25 1 84.88 39 GLY B O 1
ATOM 1794 N N . GLN B 1 40 ? 6.047 14.695 19.016 1 93.88 40 GLN B N 1
ATOM 1795 C CA . GLN B 1 40 ? 5.418 13.414 18.703 1 93.88 40 GLN B CA 1
ATOM 1796 C C . GLN B 1 40 ? 5.977 12.828 17.406 1 93.88 40 GLN B C 1
ATOM 1798 O O . GLN B 1 40 ? 6.164 13.539 16.422 1 93.88 40 GLN B O 1
ATOM 1803 N N . ASP B 1 41 ? 6.273 11.555 17.531 1 96.75 41 ASP B N 1
ATOM 1804 C CA . ASP B 1 41 ? 6.816 10.836 16.375 1 96.75 41 ASP B CA 1
ATOM 1805 C C . ASP B 1 41 ? 5.789 9.867 15.797 1 96.75 41 ASP B C 1
ATOM 1807 O O . ASP B 1 41 ? 4.984 9.297 16.531 1 96.75 41 ASP B O 1
ATOM 1811 N N . PHE B 1 42 ? 5.875 9.695 14.469 1 98 42 PHE B N 1
ATOM 1812 C CA . PHE B 1 42 ? 4.988 8.781 13.766 1 98 42 PHE B CA 1
ATOM 1813 C C . PHE B 1 42 ? 5.789 7.824 12.891 1 98 42 PHE B C 1
ATOM 1815 O O . PHE B 1 42 ? 6.66 8.25 12.125 1 98 42 PHE B O 1
ATOM 1822 N N . SER B 1 43 ? 5.484 6.578 13.039 1 98.19 43 SER B N 1
ATOM 1823 C CA . SER B 1 43 ? 6.078 5.578 12.156 1 98.19 43 SER B CA 1
ATOM 1824 C C . SER B 1 43 ? 5.254 5.402 10.883 1 98.19 43 SER B C 1
ATOM 1826 O O . SER B 1 43 ? 4.023 5.504 10.914 1 98.19 43 SER B O 1
ATOM 1828 N N . ALA B 1 44 ? 5.957 5.145 9.797 1 98.75 44 ALA B N 1
ATOM 1829 C CA . ALA B 1 44 ? 5.281 4.949 8.516 1 98.75 44 ALA B CA 1
ATOM 1830 C C . ALA B 1 44 ? 6.098 4.047 7.598 1 98.75 44 ALA B C 1
ATOM 1832 O O . ALA B 1 44 ? 7.129 3.504 8.008 1 98.75 44 ALA B O 1
ATOM 1833 N N . HIS B 1 45 ? 5.586 3.791 6.453 1 98.75 45 HIS B N 1
ATOM 1834 C CA . HIS B 1 45 ? 6.258 3.012 5.422 1 98.75 45 HIS B CA 1
ATOM 1835 C C . HIS B 1 45 ? 6.707 3.898 4.266 1 98.75 45 HIS B C 1
ATOM 1837 O O . HIS B 1 45 ? 5.906 4.641 3.699 1 98.75 45 HIS B O 1
ATOM 1843 N N . LYS B 1 46 ? 7.977 3.734 3.873 1 98.62 46 LYS B N 1
ATOM 1844 C CA . LYS B 1 46 ? 8.523 4.52 2.768 1 98.62 46 LYS B CA 1
ATOM 1845 C C . LYS B 1 46 ? 7.691 4.336 1.501 1 98.62 46 LYS B C 1
ATOM 1847 O O . LYS B 1 46 ? 7.406 5.305 0.794 1 98.62 46 LYS B O 1
ATOM 1852 N N . VAL B 1 47 ? 7.312 3.096 1.245 1 98.69 47 VAL B N 1
ATOM 1853 C CA . VAL B 1 47 ? 6.629 2.779 -0.006 1 98.69 47 VAL B CA 1
ATOM 1854 C C . VAL B 1 47 ? 5.273 3.479 -0.046 1 98.69 47 VAL B C 1
ATOM 1856 O O . VAL B 1 47 ? 4.863 3.99 -1.09 1 98.69 47 VAL B O 1
ATOM 1859 N N . VAL B 1 48 ? 4.582 3.543 1.104 1 98.81 48 VAL B N 1
ATOM 1860 C CA . VAL B 1 48 ? 3.268 4.176 1.156 1 98.81 48 VAL B CA 1
ATOM 1861 C C . VAL B 1 48 ? 3.416 5.688 1.009 1 98.81 48 VAL B C 1
ATOM 1863 O O . VAL B 1 48 ? 2.725 6.312 0.2 1 98.81 48 VAL B O 1
ATOM 1866 N N . LEU B 1 49 ? 4.367 6.273 1.746 1 98.75 49 LEU B N 1
ATOM 1867 C CA . LEU B 1 49 ? 4.602 7.711 1.645 1 98.75 49 LEU B CA 1
ATOM 1868 C C . LEU B 1 49 ? 4.977 8.102 0.219 1 98.75 49 LEU B C 1
ATOM 1870 O O . LEU B 1 49 ? 4.465 9.086 -0.314 1 98.75 49 LEU B O 1
ATOM 1874 N N . SER B 1 50 ? 5.816 7.293 -0.397 1 98.75 50 SER B N 1
ATOM 1875 C CA . SER B 1 50 ? 6.328 7.586 -1.731 1 98.75 50 SER B CA 1
ATOM 1876 C C . SER B 1 50 ? 5.242 7.414 -2.789 1 98.75 50 SER B C 1
ATOM 1878 O O . SER B 1 50 ? 5.254 8.102 -3.814 1 98.75 50 SER B O 1
ATOM 1880 N N . ALA B 1 51 ? 4.348 6.512 -2.564 1 98.62 51 ALA B N 1
ATOM 1881 C CA . ALA B 1 51 ? 3.225 6.32 -3.477 1 98.62 51 ALA B CA 1
ATOM 1882 C C . ALA B 1 51 ? 2.289 7.527 -3.459 1 98.62 51 ALA B C 1
ATOM 1884 O O . ALA B 1 51 ? 1.719 7.891 -4.488 1 98.62 51 ALA B O 1
ATOM 1885 N N . CYS B 1 52 ? 2.207 8.156 -2.35 1 98.5 52 CYS B N 1
ATOM 1886 C CA . CYS B 1 52 ? 1.183 9.18 -2.162 1 98.5 52 CYS B CA 1
ATOM 1887 C C . CYS B 1 52 ? 1.775 10.578 -2.301 1 98.5 52 CYS B C 1
ATOM 1889 O O . CYS B 1 52 ? 1.04 11.562 -2.41 1 98.5 52 CYS B O 1
ATOM 1891 N N . SER B 1 53 ? 3.1 10.711 -2.324 1 98.69 53 SER B N 1
ATOM 1892 C CA . SER B 1 53 ? 3.746 12.023 -2.285 1 98.69 53 SER B CA 1
ATOM 1893 C C . SER B 1 53 ? 5.035 12.023 -3.098 1 98.69 53 SER B C 1
ATOM 1895 O O . SER B 1 53 ? 6.035 11.438 -2.688 1 98.69 53 SER B O 1
ATOM 1897 N N . PRO B 1 54 ? 5.07 12.719 -4.242 1 98.5 54 PRO B N 1
ATOM 1898 C CA . PRO B 1 54 ? 6.324 12.883 -4.977 1 98.5 54 PRO B CA 1
ATOM 1899 C C . PRO B 1 54 ? 7.43 13.5 -4.121 1 98.5 54 PRO B C 1
ATOM 1901 O O . PRO B 1 54 ? 8.609 13.164 -4.289 1 98.5 54 PRO B O 1
ATOM 1904 N N . TYR B 1 55 ? 7.055 14.352 -3.207 1 98.38 55 TYR B N 1
ATOM 1905 C CA . TYR B 1 55 ? 8.008 14.953 -2.281 1 98.38 55 TYR B CA 1
ATOM 1906 C C . TYR B 1 55 ? 8.711 13.883 -1.447 1 98.38 55 TYR B C 1
ATOM 1908 O O . TYR B 1 55 ? 9.938 13.828 -1.403 1 98.38 55 TYR B O 1
ATOM 1916 N N . PHE B 1 56 ? 7.969 13.086 -0.855 1 98.44 56 PHE B N 1
ATOM 1917 C CA . PHE B 1 56 ? 8.539 12.016 -0.045 1 98.44 56 PHE B CA 1
ATOM 1918 C C . PHE B 1 56 ? 9.312 11.031 -0.914 1 98.44 56 PHE B C 1
ATOM 1920 O O . PHE B 1 56 ? 10.344 10.508 -0.5 1 98.44 56 PHE B O 1
ATOM 1927 N N . ARG B 1 57 ? 8.789 10.781 -2.092 1 98.56 57 ARG B N 1
ATOM 1928 C CA . ARG B 1 57 ? 9.469 9.852 -2.977 1 98.56 57 ARG B CA 1
ATOM 1929 C C . ARG B 1 57 ? 10.883 10.328 -3.295 1 98.56 57 ARG B C 1
ATOM 1931 O O . ARG B 1 57 ? 11.844 9.57 -3.166 1 98.56 57 ARG B O 1
ATOM 1938 N N . VAL B 1 58 ? 11.016 11.531 -3.635 1 98.31 58 VAL B N 1
ATOM 1939 C CA . VAL B 1 58 ? 12.312 12.117 -3.967 1 98.31 58 VAL B CA 1
ATOM 1940 C C . VAL B 1 58 ? 13.203 12.141 -2.727 1 98.31 58 VAL B C 1
ATOM 1942 O O . VAL B 1 58 ? 14.359 11.719 -2.781 1 98.31 58 VAL B O 1
ATOM 1945 N N . LEU B 1 59 ? 12.672 12.555 -1.661 1 97.88 59 LEU B N 1
ATOM 1946 C CA . LEU B 1 59 ? 13.422 12.703 -0.418 1 97.88 59 LEU B CA 1
ATOM 1947 C C . LEU B 1 59 ? 13.953 11.359 0.062 1 97.88 59 LEU B C 1
ATOM 1949 O O . LEU B 1 59 ? 15.133 11.227 0.387 1 97.88 59 LEU B O 1
ATOM 1953 N N . LEU B 1 60 ? 13.148 10.398 0.113 1 97.88 60 LEU B N 1
ATOM 1954 C CA . LEU B 1 60 ? 13.516 9.102 0.674 1 97.88 60 LEU B CA 1
ATOM 1955 C C . LEU B 1 60 ? 14.477 8.367 -0.246 1 97.88 60 LEU B C 1
ATOM 1957 O O . LEU B 1 60 ? 15.305 7.578 0.22 1 97.88 60 LEU B O 1
ATOM 1961 N N . ASN B 1 61 ? 14.383 8.609 -1.501 1 97.44 61 ASN B N 1
ATOM 1962 C CA . ASN B 1 61 ? 15.328 8.016 -2.434 1 97.44 61 ASN B CA 1
ATOM 1963 C C . ASN B 1 61 ? 16.734 8.609 -2.264 1 97.44 61 ASN B C 1
ATOM 1965 O O . ASN B 1 61 ? 17.719 7.984 -2.631 1 97.44 61 ASN B O 1
ATOM 1969 N N . LYS B 1 62 ? 16.75 9.695 -1.683 1 96.25 62 LYS B N 1
ATOM 1970 C CA . LYS B 1 62 ? 18.016 10.391 -1.5 1 96.25 62 LYS B CA 1
ATOM 1971 C C . LYS B 1 62 ? 18.672 9.992 -0.179 1 96.2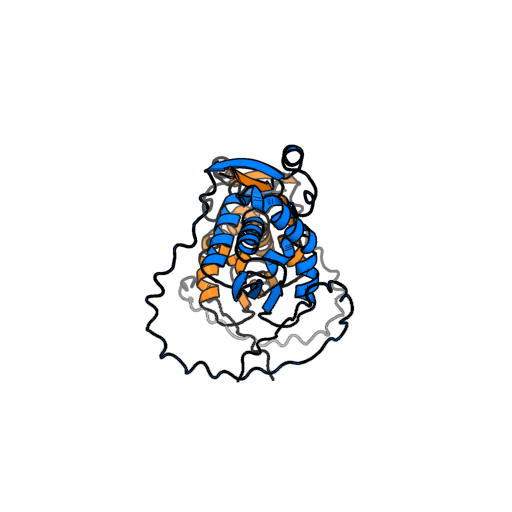5 62 LYS B C 1
ATOM 1973 O O . LYS B 1 62 ? 19.844 10.305 0.056 1 96.25 62 LYS B O 1
ATOM 1978 N N . ILE B 1 63 ? 17.984 9.297 0.606 1 92.56 63 ILE B N 1
ATOM 1979 C CA . ILE B 1 63 ? 18.469 8.961 1.939 1 92.56 63 ILE B CA 1
ATOM 1980 C C . ILE B 1 63 ? 18.812 7.469 1.997 1 92.56 63 ILE B C 1
ATOM 1982 O O . ILE B 1 63 ? 17.922 6.625 2.076 1 92.56 63 ILE B O 1
ATOM 1986 N N . PRO B 1 64 ? 20 7.129 2.068 1 85.94 64 PRO B N 1
ATOM 1987 C CA . PRO B 1 64 ? 20.391 5.719 2.043 1 85.94 64 PRO B CA 1
ATOM 1988 C C . PRO B 1 64 ? 20.188 5.023 3.387 1 85.94 64 PRO B C 1
ATOM 1990 O O . PRO B 1 64 ? 20.281 3.799 3.475 1 85.94 64 PRO B O 1
ATOM 1993 N N . CYS B 1 65 ? 19.75 5.695 4.309 1 88.19 65 CYS B N 1
ATOM 1994 C CA . CYS B 1 65 ? 19.5 5.137 5.633 1 88.19 65 CYS B CA 1
ATOM 1995 C C . CYS B 1 65 ? 18.312 4.176 5.602 1 88.19 65 CYS B C 1
ATOM 1997 O O . CYS B 1 65 ? 17.297 4.445 4.945 1 88.19 65 CYS B O 1
ATOM 1999 N N . GLN B 1 66 ? 18.484 3.074 6.359 1 89.25 66 GLN B N 1
ATOM 2000 C CA . GLN B 1 66 ? 17.438 2.055 6.387 1 89.25 66 GLN B CA 1
ATOM 2001 C C . GLN B 1 66 ? 16.172 2.588 7.043 1 89.25 66 GLN B C 1
ATOM 2003 O O . GLN B 1 66 ? 15.055 2.268 6.613 1 89.25 66 GLN B O 1
ATOM 2008 N N . HIS B 1 67 ? 16.328 3.303 8.086 1 96.31 67 HIS B N 1
ATOM 2009 C CA . HIS B 1 67 ? 15.188 3.857 8.805 1 96.31 67 HIS B CA 1
ATOM 2010 C C . HIS B 1 67 ? 15.398 5.336 9.117 1 96.31 67 HIS B C 1
ATOM 2012 O O . HIS B 1 67 ? 15.656 5.699 10.266 1 96.31 67 HIS B O 1
ATOM 2018 N N . PRO B 1 68 ? 15.227 6.18 8.18 1 97.25 68 PRO B N 1
ATOM 2019 C CA . PRO B 1 68 ? 15.438 7.613 8.383 1 97.25 68 PRO B CA 1
ATOM 2020 C C . PRO B 1 68 ? 14.391 8.242 9.289 1 97.25 68 PRO B C 1
ATOM 2022 O O . PRO B 1 68 ? 13.25 7.766 9.344 1 97.25 68 PRO B O 1
ATOM 2025 N N . VAL B 1 69 ? 14.883 9.289 10 1 97 69 VAL B N 1
ATOM 2026 C CA . VAL B 1 69 ? 13.977 10.156 10.758 1 97 69 VAL B CA 1
ATOM 2027 C C . VAL B 1 69 ? 13.828 11.492 10.031 1 97 69 VAL B C 1
ATOM 2029 O O . VAL B 1 69 ? 14.812 12.188 9.805 1 97 69 VAL B O 1
ATOM 2032 N N . ILE B 1 70 ? 12.664 11.844 9.664 1 97.06 70 ILE B N 1
ATOM 2033 C CA . ILE B 1 70 ? 12.383 13.086 8.945 1 97.06 70 ILE B CA 1
ATOM 2034 C C . ILE B 1 70 ? 11.727 14.094 9.883 1 97.06 70 ILE B C 1
ATOM 2036 O O . ILE B 1 70 ? 10.648 13.828 10.43 1 97.06 70 ILE B O 1
ATOM 2040 N N . PHE B 1 71 ? 12.312 15.258 9.992 1 95.62 71 PHE B N 1
ATOM 2041 C CA . PHE B 1 71 ? 11.773 16.312 10.852 1 95.62 71 PHE B CA 1
ATOM 2042 C C . PHE B 1 71 ? 10.891 17.266 10.055 1 95.62 71 PHE B C 1
ATOM 2044 O O . PHE B 1 71 ? 11.328 17.844 9.062 1 95.62 71 PHE B O 1
ATOM 2051 N N . LEU B 1 72 ? 9.688 17.297 10.539 1 95.38 72 LEU B N 1
ATOM 2052 C CA . LEU B 1 72 ? 8.734 18.234 9.945 1 95.38 72 LEU B CA 1
ATOM 2053 C C . LEU B 1 72 ? 8.367 19.328 10.945 1 95.38 72 LEU B C 1
ATOM 2055 O O . LEU B 1 72 ? 7.367 19.219 11.648 1 95.38 72 LEU B O 1
ATOM 2059 N N . LYS B 1 73 ? 9.008 20.422 10.906 1 91.62 73 LYS B N 1
ATOM 2060 C CA . LYS B 1 73 ? 8.953 21.469 11.922 1 91.62 73 LYS B CA 1
ATOM 2061 C C . LYS B 1 73 ? 7.633 22.234 11.859 1 91.62 73 LYS B C 1
ATOM 2063 O O . LYS B 1 73 ? 7.168 22.766 12.867 1 91.62 73 LYS B O 1
ATOM 2068 N N . ASP B 1 74 ? 7.008 22.266 10.781 1 91.25 74 ASP B N 1
ATOM 2069 C CA . ASP B 1 74 ? 5.824 23.094 10.602 1 91.25 74 ASP B CA 1
ATOM 2070 C C . ASP B 1 74 ? 4.547 22.266 10.641 1 91.25 74 ASP B C 1
ATOM 2072 O O . ASP B 1 74 ? 3.467 22.766 10.32 1 91.25 74 ASP B O 1
ATOM 2076 N N . VAL B 1 75 ? 4.668 21.016 10.961 1 95.31 75 VAL B N 1
ATOM 2077 C CA . VAL B 1 75 ? 3.49 20.156 11 1 95.31 75 VAL B CA 1
ATOM 2078 C C . VAL B 1 75 ? 3.227 19.703 12.43 1 95.31 75 VAL B C 1
ATOM 2080 O O . VAL B 1 75 ? 4.113 19.156 13.086 1 95.31 75 VAL B O 1
ATOM 2083 N N . ARG B 1 76 ? 2.051 19.969 12.914 1 93.75 76 ARG B N 1
ATOM 2084 C CA . ARG B 1 76 ? 1.658 19.547 14.25 1 93.75 76 ARG B CA 1
ATOM 2085 C C . ARG B 1 76 ? 1.186 18.094 14.258 1 93.75 76 ARG B C 1
ATOM 2087 O O . ARG B 1 76 ? 0.815 17.562 13.211 1 93.75 76 ARG B O 1
ATOM 2094 N N . PRO B 1 77 ? 1.155 17.469 15.414 1 95.31 77 PRO B N 1
ATOM 2095 C CA . PRO B 1 77 ? 0.79 16.062 15.516 1 95.31 77 PRO B CA 1
ATOM 2096 C C . PRO B 1 77 ? -0.606 15.766 14.969 1 95.31 77 PRO B C 1
ATOM 2098 O O . PRO B 1 77 ? -0.807 14.766 14.273 1 95.31 77 PRO B O 1
ATOM 2101 N N . GLU B 1 78 ? -1.537 16.578 15.266 1 93.38 78 GLU B N 1
ATOM 2102 C CA . GLU B 1 78 ? -2.902 16.344 14.797 1 93.38 78 GLU B CA 1
ATOM 2103 C C . GLU B 1 78 ? -2.975 16.375 13.273 1 93.38 78 GLU B C 1
ATOM 2105 O O . GLU B 1 78 ? -3.654 15.555 12.656 1 93.38 78 GLU B O 1
ATOM 2110 N N . GLU B 1 79 ? -2.273 17.297 12.711 1 94.81 79 GLU B N 1
ATOM 2111 C CA . GLU B 1 79 ? -2.209 17.406 11.258 1 94.81 79 GLU B CA 1
ATOM 2112 C C . GLU B 1 79 ? -1.5 16.188 10.648 1 94.81 79 GLU B C 1
ATOM 2114 O O . GLU B 1 79 ? -1.943 15.656 9.633 1 94.81 79 GLU B O 1
ATOM 2119 N N . MET B 1 80 ? -0.443 15.82 11.312 1 97.12 80 MET B N 1
ATOM 2120 C CA . MET B 1 80 ? 0.328 14.688 10.812 1 97.12 80 MET B CA 1
ATOM 2121 C C . MET B 1 80 ? -0.515 13.414 10.812 1 97.12 80 MET B C 1
ATOM 2123 O O . MET B 1 80 ? -0.508 12.664 9.836 1 97.12 80 MET B O 1
ATOM 2127 N N . GLU B 1 81 ? -1.199 13.258 11.898 1 97.25 81 GLU B N 1
ATOM 2128 C CA . GLU B 1 81 ? -2.074 12.094 11.992 1 97.25 81 GLU B CA 1
ATOM 2129 C C . GLU B 1 81 ? -3.129 12.109 10.891 1 97.25 81 GLU B C 1
ATOM 2131 O O . GLU B 1 81 ? -3.398 11.078 10.266 1 97.25 81 GLU B O 1
ATOM 2136 N N . ALA B 1 82 ? -3.709 13.234 10.672 1 97.12 82 ALA B N 1
ATOM 2137 C CA . ALA B 1 82 ? -4.727 13.375 9.633 1 97.12 82 ALA B CA 1
ATOM 2138 C C . ALA B 1 82 ? -4.141 13.109 8.25 1 97.12 82 ALA B C 1
ATOM 2140 O O . ALA B 1 82 ? -4.766 12.438 7.422 1 97.12 82 ALA B O 1
ATOM 2141 N N . LEU B 1 83 ? -2.967 13.586 8.008 1 98.19 83 LEU B N 1
ATOM 2142 C CA . LEU B 1 83 ? -2.301 13.383 6.727 1 98.19 83 LEU B CA 1
ATOM 2143 C C . LEU B 1 83 ? -1.979 11.906 6.512 1 98.19 83 LEU B C 1
ATOM 2145 O O . LEU B 1 83 ? -2.217 11.367 5.43 1 98.19 83 LEU B O 1
ATOM 2149 N N . LEU B 1 84 ? -1.416 11.305 7.523 1 98.62 84 LEU B N 1
ATOM 2150 C CA . LEU B 1 84 ? -1.086 9.883 7.426 1 98.62 84 LEU B CA 1
ATOM 2151 C C . LEU B 1 84 ? -2.342 9.047 7.199 1 98.62 84 LEU B C 1
ATOM 2153 O O . LEU B 1 84 ? -2.346 8.141 6.367 1 98.62 84 LEU B O 1
ATOM 2157 N N . GLN B 1 85 ? -3.363 9.367 7.922 1 98.19 85 GLN B N 1
ATOM 2158 C CA . GLN B 1 85 ? -4.621 8.656 7.711 1 98.19 85 GLN B CA 1
ATOM 2159 C C . GLN B 1 85 ? -5.082 8.781 6.262 1 98.19 85 GLN B C 1
ATOM 2161 O O . GLN B 1 85 ? -5.531 7.801 5.66 1 98.19 85 GLN B O 1
ATOM 2166 N N . PHE B 1 86 ? -4.988 9.906 5.754 1 97.88 86 PHE B N 1
ATOM 2167 C CA . PHE B 1 86 ? -5.387 10.164 4.375 1 97.88 86 PHE B CA 1
ATOM 2168 C C . PHE B 1 86 ? -4.543 9.352 3.404 1 97.88 86 PHE B C 1
ATOM 2170 O O . PHE B 1 86 ? -5.07 8.75 2.469 1 97.88 86 PHE B O 1
ATOM 2177 N N . MET B 1 87 ? -3.287 9.32 3.609 1 98.5 87 MET B N 1
ATOM 2178 C CA . MET B 1 87 ? -2.369 8.617 2.715 1 98.5 87 MET B CA 1
ATOM 2179 C C . MET B 1 87 ? -2.578 7.113 2.793 1 98.5 87 MET B C 1
ATOM 2181 O O . MET B 1 87 ? -2.445 6.41 1.789 1 98.5 87 MET B O 1
ATOM 2185 N N . TYR B 1 88 ? -2.934 6.609 3.92 1 98.31 88 TYR B N 1
ATOM 2186 C CA . TYR B 1 88 ? -3.062 5.172 4.117 1 98.31 88 TYR B CA 1
ATOM 2187 C C . TYR B 1 88 ? -4.453 4.688 3.721 1 98.31 88 TYR B C 1
ATOM 2189 O O . TYR B 1 88 ? -4.625 3.529 3.334 1 98.31 88 TYR B O 1
ATOM 2197 N N . THR B 1 89 ? -5.488 5.547 3.791 1 97.31 89 THR B N 1
ATOM 2198 C CA . THR B 1 89 ? -6.844 5.035 3.654 1 97.31 89 THR B CA 1
ATOM 2199 C C . THR B 1 89 ? -7.617 5.824 2.602 1 97.31 89 THR B C 1
ATOM 2201 O O . THR B 1 89 ? -8.711 5.426 2.195 1 97.31 89 THR B O 1
ATOM 2204 N N . GLY B 1 90 ? -7.156 6.926 2.207 1 96.81 90 GLY B N 1
ATOM 2205 C CA . GLY B 1 90 ? -7.84 7.762 1.231 1 96.81 90 GLY B CA 1
ATOM 2206 C C . GLY B 1 90 ? -8.867 8.68 1.854 1 96.81 90 GLY B C 1
ATOM 2207 O O . GLY B 1 90 ? -9.57 9.406 1.145 1 96.81 90 GLY B O 1
ATOM 2208 N N . GLN B 1 91 ? -8.961 8.609 3.164 1 95.81 91 GLN B N 1
ATOM 2209 C CA . GLN B 1 91 ? -9.906 9.492 3.842 1 95.81 91 GLN B CA 1
ATOM 2210 C C . GLN B 1 91 ? -9.344 9.977 5.176 1 95.81 91 GLN B C 1
ATOM 2212 O O . GLN B 1 91 ? -8.477 9.336 5.762 1 95.81 91 GLN B O 1
ATOM 2217 N N . THR B 1 92 ? -9.859 11.133 5.609 1 95.62 92 THR B N 1
ATOM 2218 C CA . THR B 1 92 ? -9.445 11.68 6.895 1 95.62 92 THR B CA 1
ATOM 2219 C C . THR B 1 92 ? -10.484 12.656 7.43 1 95.62 92 THR B C 1
ATOM 2221 O O . THR B 1 92 ? -11.312 13.164 6.672 1 95.62 92 THR B O 1
ATOM 2224 N N . SER B 1 93 ? -10.43 12.836 8.695 1 93.69 93 SER B N 1
ATOM 2225 C CA . SER B 1 93 ? -11.32 13.773 9.367 1 93.69 93 SER B CA 1
ATOM 2226 C C . SER B 1 93 ? -10.531 14.852 10.109 1 93.69 93 SER B C 1
ATOM 2228 O O . SER B 1 93 ? -9.477 14.57 10.688 1 93.69 93 SER B O 1
ATOM 2230 N N . ILE B 1 94 ? -11.094 16.016 10 1 91.75 94 ILE B N 1
ATOM 2231 C CA . ILE B 1 94 ? -10.422 17.156 10.641 1 91.75 94 ILE B CA 1
ATOM 2232 C C . ILE B 1 94 ? -11.461 18.188 11.086 1 91.75 94 ILE B C 1
ATOM 2234 O O . ILE B 1 94 ? -12.539 18.281 10.5 1 91.75 94 ILE B O 1
ATOM 2238 N N . CYS B 1 95 ? -11.102 18.875 12.195 1 91.25 95 CYS B N 1
ATOM 2239 C CA . CYS B 1 95 ? -11.969 19.984 12.578 1 91.25 95 CYS B CA 1
ATOM 2240 C C . CYS B 1 95 ? -11.93 21.094 11.531 1 91.25 95 CYS B C 1
ATOM 2242 O O . CYS B 1 95 ? -10.867 21.406 10.992 1 91.25 95 CYS B O 1
ATOM 2244 N N . GLN B 1 96 ? -13.031 21.688 11.352 1 88.19 96 GLN B N 1
ATOM 2245 C CA . GLN B 1 96 ? -13.164 22.703 10.312 1 88.19 96 GLN B CA 1
ATOM 2246 C C . GLN B 1 96 ? -12.133 23.812 10.484 1 88.19 96 GLN B C 1
ATOM 2248 O O . GLN B 1 96 ? -11.617 24.344 9.508 1 88.19 96 GLN B O 1
ATOM 2253 N N . ASN B 1 97 ? -11.914 24.172 11.727 1 89.19 97 ASN B N 1
ATOM 2254 C CA . ASN B 1 97 ? -11.008 25.281 12 1 89.19 97 ASN B CA 1
ATOM 2255 C C . ASN B 1 97 ? -9.555 24.906 11.734 1 89.19 97 ASN B C 1
ATOM 2257 O O . ASN B 1 97 ? -8.664 25.75 11.781 1 89.19 97 ASN B O 1
ATOM 2261 N N . LYS B 1 98 ? -9.289 23.625 11.398 1 91.44 98 LYS B N 1
ATOM 2262 C CA . LYS B 1 98 ? -7.938 23.141 11.141 1 91.44 98 LYS B CA 1
ATOM 2263 C C . LYS B 1 98 ? -7.754 22.781 9.672 1 91.44 98 LYS B C 1
ATOM 2265 O O . LYS B 1 98 ? -6.68 22.328 9.266 1 91.44 98 LYS B O 1
ATOM 2270 N N . LEU B 1 99 ? -8.742 23 8.898 1 91.31 99 LEU B N 1
ATOM 2271 C CA . LEU B 1 99 ? -8.742 22.562 7.504 1 91.31 99 LEU B CA 1
ATOM 2272 C C . LEU B 1 99 ? -7.66 23.297 6.715 1 91.31 99 LEU B C 1
ATOM 2274 O O . LEU B 1 99 ? -6.906 22.672 5.965 1 91.31 99 LEU B O 1
ATOM 2278 N N . ALA B 1 100 ? -7.555 24.562 6.949 1 90.94 100 ALA B N 1
ATOM 2279 C CA . ALA B 1 100 ? -6.617 25.359 6.176 1 90.94 100 ALA B CA 1
ATOM 2280 C C . ALA B 1 100 ? -5.18 24.922 6.43 1 90.94 100 ALA B C 1
ATOM 2282 O O . ALA B 1 100 ? -4.395 24.766 5.492 1 90.94 100 ALA B O 1
ATOM 2283 N N . VAL B 1 101 ? -4.855 24.766 7.695 1 92.62 101 VAL B N 1
ATOM 2284 C CA . VAL B 1 101 ? -3.492 24.391 8.062 1 92.62 101 VAL B CA 1
ATOM 2285 C C . VAL B 1 101 ? -3.184 22.984 7.551 1 92.62 101 VAL B C 1
ATOM 2287 O O . VAL B 1 101 ? -2.062 22.703 7.117 1 92.62 101 VAL B O 1
ATOM 2290 N N . LEU B 1 102 ? -4.137 22.141 7.551 1 94.81 102 LEU B N 1
ATOM 2291 C CA . LEU B 1 102 ? -3.965 20.797 7.027 1 94.81 102 LEU B CA 1
ATOM 2292 C C . LEU B 1 102 ? -3.672 20.828 5.531 1 94.81 102 LEU B C 1
ATOM 2294 O O . LEU B 1 102 ? -2.746 20.156 5.062 1 94.81 102 LEU B O 1
ATOM 2298 N N . LEU B 1 103 ? -4.426 21.594 4.855 1 94.38 103 LEU B N 1
ATOM 2299 C CA . LEU B 1 103 ? -4.277 21.656 3.404 1 94.38 103 LEU B CA 1
ATOM 2300 C C . LEU B 1 103 ? -2.953 22.312 3.023 1 94.38 103 LEU B C 1
ATOM 2302 O O . LEU B 1 103 ? -2.338 21.938 2.023 1 94.38 103 LEU B O 1
ATOM 2306 N N . GLN B 1 104 ? -2.541 23.234 3.775 1 94.56 104 GLN B N 1
ATOM 2307 C CA . GLN B 1 104 ? -1.241 23.859 3.557 1 94.56 104 GLN B CA 1
ATOM 2308 C C . GLN B 1 104 ? -0.11 22.844 3.729 1 94.56 104 GLN B C 1
ATOM 2310 O O . GLN B 1 104 ? 0.815 22.797 2.916 1 94.56 104 GLN B O 1
ATOM 2315 N N . ALA B 1 105 ? -0.177 22.094 4.758 1 95.75 105 ALA B N 1
ATOM 2316 C CA . ALA B 1 105 ? 0.814 21.047 4.996 1 95.75 105 ALA B CA 1
ATOM 2317 C C . ALA B 1 105 ? 0.799 20.016 3.871 1 95.75 105 ALA B C 1
ATOM 2319 O O . ALA B 1 105 ? 1.855 19.594 3.4 1 95.75 105 ALA B O 1
ATOM 2320 N N . ALA B 1 106 ? -0.371 19.672 3.445 1 97.25 106 ALA B N 1
ATOM 2321 C CA . ALA B 1 106 ? -0.515 18.719 2.354 1 97.25 106 ALA B CA 1
ATOM 2322 C C . ALA B 1 106 ? 0.114 19.25 1.069 1 97.25 106 ALA B C 1
ATOM 2324 O O . ALA B 1 106 ? 0.764 18.5 0.334 1 97.25 106 ALA B O 1
ATOM 2325 N N . ALA B 1 107 ? -0.094 20.469 0.822 1 96.31 107 ALA B N 1
ATOM 2326 C CA . ALA B 1 107 ? 0.489 21.094 -0.36 1 96.31 107 ALA B CA 1
ATOM 2327 C C . ALA B 1 107 ? 2.012 21.109 -0.282 1 96.31 107 ALA B C 1
ATOM 2329 O O . ALA B 1 107 ? 2.691 20.766 -1.255 1 96.31 107 ALA B O 1
ATOM 2330 N N . ALA B 1 108 ? 2.492 21.422 0.852 1 96.31 108 ALA B N 1
ATOM 2331 C CA . ALA B 1 108 ? 3.939 21.484 1.043 1 96.31 108 ALA B CA 1
ATOM 2332 C C . ALA B 1 108 ? 4.574 20.109 0.852 1 96.31 108 ALA B C 1
ATOM 2334 O O . ALA B 1 108 ? 5.672 20 0.304 1 96.31 108 ALA B O 1
ATOM 2335 N N . LEU B 1 109 ? 3.891 19.172 1.231 1 97.75 109 LEU B N 1
ATOM 2336 C CA . LEU B 1 109 ? 4.41 17.812 1.156 1 97.75 109 LEU B CA 1
ATOM 2337 C C . LEU B 1 109 ? 3.973 17.125 -0.137 1 97.75 109 LEU B C 1
ATOM 2339 O O . LEU B 1 109 ? 4.262 15.953 -0.353 1 97.75 109 LEU B O 1
ATOM 2343 N N . GLN B 1 110 ? 3.225 17.766 -0.921 1 98.06 110 GLN B N 1
ATOM 2344 C CA . GLN B 1 110 ? 2.758 17.297 -2.223 1 98.06 110 GLN B CA 1
ATOM 2345 C C . GLN B 1 110 ? 1.976 16 -2.09 1 98.06 110 GLN B C 1
ATOM 2347 O O . GLN B 1 110 ? 2.232 15.039 -2.818 1 98.06 110 GLN B O 1
ATOM 2352 N N . ILE B 1 111 ? 1.086 15.969 -1.161 1 98.19 111 ILE B N 1
ATOM 2353 C CA . ILE B 1 111 ? 0.258 14.789 -0.962 1 98.19 111 ILE B CA 1
ATOM 2354 C C . ILE B 1 111 ? -0.855 14.758 -2.006 1 98.19 111 ILE B C 1
ATOM 2356 O O . ILE B 1 111 ? -1.718 15.633 -2.033 1 98.19 111 ILE B O 1
ATOM 2360 N N . LYS B 1 112 ? -0.844 13.688 -2.799 1 97.12 112 LYS B N 1
ATOM 2361 C CA . LYS B 1 112 ? -1.829 13.547 -3.867 1 97.12 112 LYS B CA 1
ATOM 2362 C C . LYS B 1 112 ? -3.25 13.609 -3.316 1 97.12 112 LYS B C 1
ATOM 2364 O O . LYS B 1 112 ? -3.539 13.031 -2.266 1 97.12 112 LYS B O 1
ATOM 2369 N N . GLY B 1 113 ? -4.176 14.219 -4.055 1 94.5 113 GLY B N 1
ATOM 2370 C CA . GLY B 1 113 ? -5.566 14.336 -3.646 1 94.5 113 GLY B CA 1
ATOM 2371 C C . GLY B 1 113 ? -5.836 15.555 -2.785 1 94.5 113 GLY B C 1
ATOM 2372 O O . GLY B 1 113 ? -6.801 16.281 -3.016 1 94.5 113 GLY B O 1
ATOM 2373 N N . LEU B 1 114 ? -4.922 15.789 -1.845 1 93.94 114 LEU B N 1
ATOM 2374 C CA . LEU B 1 114 ? -5.117 16.906 -0.925 1 93.94 114 LEU B CA 1
ATOM 2375 C C . LEU B 1 114 ? -4.402 18.156 -1.427 1 93.94 114 LEU B C 1
ATOM 2377 O O . LEU B 1 114 ? -4.898 19.266 -1.253 1 93.94 114 LEU B O 1
ATOM 2381 N N . ALA B 1 115 ? -3.221 17.922 -1.998 1 93.5 115 ALA B N 1
ATOM 2382 C CA . ALA B 1 115 ? -2.447 19.062 -2.484 1 93.5 115 ALA B CA 1
ATOM 2383 C C . ALA B 1 115 ? -3.217 19.828 -3.553 1 93.5 115 ALA B C 1
ATOM 2385 O O . ALA B 1 115 ? -3.119 21.062 -3.635 1 93.5 115 ALA B O 1
ATOM 2386 N N . GLU B 1 116 ? -3.99 19.125 -4.254 1 88.62 116 GLU B N 1
ATOM 2387 C CA . GLU B 1 116 ? -4.711 19.719 -5.375 1 88.62 116 GLU B CA 1
ATOM 2388 C C . GLU B 1 116 ? -5.863 20.594 -4.891 1 88.62 116 GLU B C 1
ATOM 2390 O O . GLU B 1 116 ? -6.352 21.453 -5.629 1 88.62 116 GLU B O 1
ATOM 2395 N N . VAL B 1 117 ? -6.27 20.406 -3.74 1 83.81 117 VAL B N 1
ATOM 2396 C CA . VAL B 1 117 ? -7.41 21.172 -3.256 1 83.81 117 VAL B CA 1
ATOM 2397 C C . VAL B 1 117 ? -6.938 22.219 -2.24 1 83.81 117 VAL B C 1
ATOM 2399 O O . VAL B 1 117 ? -7.754 22.891 -1.605 1 83.81 117 VAL B O 1
ATOM 2402 N N . SER B 1 118 ? -5.613 22.203 -2.314 1 82 118 SER B N 1
ATOM 2403 C CA . SER B 1 118 ? -5.039 23.203 -1.424 1 82 118 SER B CA 1
ATOM 2404 C C . SER B 1 118 ? -5.375 24.625 -1.895 1 82 118 SER B C 1
ATOM 2406 O O . SER B 1 118 ? -5.32 24.906 -3.092 1 82 118 SER B O 1
ATOM 2408 N N . GLY B 1 119 ? -6.086 25.453 -1.192 1 76 119 GLY B N 1
ATOM 2409 C CA . GLY B 1 119 ? -6.457 26.812 -1.529 1 76 119 GLY B CA 1
ATOM 2410 C C . GLY B 1 119 ? -7.949 26.984 -1.735 1 76 119 GLY B C 1
ATOM 2411 O O . GLY B 1 119 ? -8.43 28.125 -1.877 1 76 119 GLY B O 1
ATOM 2412 N N . LEU B 1 120 ? -8.43 25.859 -1.942 1 72.12 120 LEU B N 1
ATOM 2413 C CA . LEU B 1 120 ? -9.875 25.953 -2.104 1 72.12 120 LEU B CA 1
ATOM 2414 C C . LEU B 1 120 ? -10.562 26.156 -0.755 1 72.12 120 LEU B C 1
ATOM 2416 O O . LEU B 1 120 ? -10.055 25.688 0.275 1 72.12 120 LEU B O 1
ATOM 2420 N N . SER B 1 121 ? -11.5 27 -0.854 1 70.19 121 SER B N 1
ATOM 2421 C CA . SER B 1 121 ? -12.336 27.125 0.335 1 70.19 121 SER B CA 1
ATOM 2422 C C . SER B 1 121 ? -13.242 25.922 0.512 1 70.19 121 SER B C 1
ATOM 2424 O O . SER B 1 121 ? -13.445 25.141 -0.427 1 70.19 121 SER B O 1
ATOM 2426 N N . TYR B 1 122 ? -13.727 25.703 1.738 1 66.44 122 TYR B N 1
ATOM 2427 C CA . TYR B 1 122 ? -14.648 24.625 2.078 1 66.44 122 TYR B CA 1
ATOM 2428 C C . TYR B 1 122 ? -15.758 24.5 1.033 1 66.44 122 TYR B C 1
ATOM 2430 O O . TYR B 1 122 ? -16.094 23.406 0.608 1 66.44 122 TYR B O 1
ATOM 2438 N N . ASP B 1 123 ? -16.25 25.609 0.617 1 67.62 123 ASP B N 1
ATOM 2439 C CA . ASP B 1 123 ? -17.359 25.656 -0.329 1 67.62 123 ASP B CA 1
ATOM 2440 C C . ASP B 1 123 ? -16.938 25.125 -1.697 1 67.62 123 ASP B C 1
ATOM 2442 O O . ASP B 1 123 ? -17.75 24.547 -2.422 1 67.62 123 ASP B O 1
ATOM 2446 N N . ASP B 1 124 ? -15.695 25.141 -1.981 1 70 124 ASP B N 1
ATOM 2447 C CA . ASP B 1 124 ? -15.188 24.766 -3.297 1 70 124 ASP B CA 1
ATOM 2448 C C . ASP B 1 124 ? -14.781 23.281 -3.33 1 70 124 ASP B C 1
ATOM 2450 O O . ASP B 1 124 ? -14.633 22.703 -4.406 1 70 124 ASP B O 1
ATOM 2454 N N . LEU B 1 125 ? -14.578 22.688 -2.217 1 71.06 125 LEU B N 1
ATOM 2455 C CA . LEU B 1 125 ? -14.133 21.297 -2.123 1 71.06 125 LEU B CA 1
ATOM 2456 C C . LEU B 1 125 ? -15.188 20.344 -2.691 1 71.06 125 LEU B C 1
ATOM 2458 O O . LEU B 1 125 ? -14.859 19.25 -3.164 1 71.06 125 LEU B O 1
ATOM 2462 N N . GLU B 1 126 ? -16.344 20.656 -2.855 1 65.75 126 GLU B N 1
ATOM 2463 C CA . GLU B 1 126 ? -17.422 19.781 -3.293 1 65.75 126 GLU B CA 1
ATOM 2464 C C . GLU B 1 126 ? -17.297 19.438 -4.777 1 65.75 126 GLU B C 1
ATOM 2466 O O . GLU B 1 126 ? -17.891 18.469 -5.25 1 65.75 126 GLU B O 1
ATOM 2471 N N . ARG B 1 127 ? -16.516 20.109 -5.398 1 61.56 127 ARG B N 1
ATOM 2472 C CA . ARG B 1 127 ? -16.516 19.922 -6.844 1 61.56 127 ARG B CA 1
ATOM 2473 C C . ARG B 1 127 ? -15.297 19.125 -7.297 1 61.56 127 ARG B C 1
ATOM 2475 O O . ARG B 1 127 ? -15.211 18.719 -8.453 1 61.56 127 ARG B O 1
ATOM 2482 N N . GLY B 1 128 ? -14.469 18.781 -6.488 1 67.12 128 GLY B N 1
ATOM 2483 C CA . GLY B 1 128 ? -13.258 18.125 -6.957 1 67.12 128 GLY B CA 1
ATOM 2484 C C . GLY B 1 128 ? -13.203 16.656 -6.629 1 67.12 128 GLY B C 1
ATOM 2485 O O . GLY B 1 128 ? -14.242 16.031 -6.379 1 67.12 128 GLY B O 1
ATOM 2486 N N . ASP B 1 129 ? -12.094 16.062 -6.898 1 78.69 129 ASP B N 1
ATOM 2487 C CA . ASP B 1 129 ? -11.852 14.633 -6.695 1 78.69 129 ASP B CA 1
ATOM 2488 C C . ASP B 1 129 ? -11.859 14.281 -5.211 1 78.69 129 ASP B C 1
ATOM 2490 O O . ASP B 1 129 ? -11.812 13.102 -4.844 1 78.69 129 ASP B O 1
ATOM 2494 N N . VAL B 1 130 ? -11.922 15.32 -4.422 1 82.12 130 VAL B N 1
ATOM 2495 C CA . VAL B 1 130 ? -11.984 15.102 -2.98 1 82.12 130 VAL B CA 1
ATOM 2496 C C . VAL B 1 130 ? -13.336 15.555 -2.443 1 82.12 130 VAL B C 1
ATOM 2498 O O . VAL B 1 130 ? -13.719 16.719 -2.594 1 82.12 130 VAL B O 1
ATOM 2501 N N . GLY B 1 131 ? -14.109 14.562 -1.911 1 83.94 131 GLY B N 1
ATOM 2502 C CA . GLY B 1 131 ? -15.398 14.883 -1.316 1 83.94 131 GLY B CA 1
ATOM 2503 C C . GLY B 1 131 ? -15.305 15.242 0.155 1 83.94 131 GLY B C 1
ATOM 2504 O O . GLY B 1 131 ? -14.359 14.836 0.838 1 83.94 131 GLY B O 1
ATOM 2505 N N . THR B 1 132 ? -16.219 16.141 0.554 1 80.62 132 THR B N 1
ATOM 2506 C CA . THR B 1 132 ? -16.25 16.516 1.962 1 80.62 132 THR B CA 1
ATOM 2507 C C . THR B 1 132 ? -17.609 16.219 2.568 1 80.62 132 THR B C 1
ATOM 2509 O O . THR B 1 132 ? -18.641 16.438 1.936 1 80.62 132 THR B O 1
ATOM 2512 N N . THR B 1 133 ? -17.641 15.516 3.645 1 80.75 133 THR B N 1
ATOM 2513 C CA . THR B 1 133 ? -18.859 15.297 4.402 1 80.75 133 THR B CA 1
ATOM 2514 C C . THR B 1 133 ? -18.703 15.797 5.836 1 80.75 133 THR B C 1
ATOM 2516 O O . THR B 1 133 ? -17.641 15.648 6.438 1 80.75 133 THR B O 1
ATOM 2519 N N . GLU B 1 134 ? -19.781 16.562 6.254 1 76.12 134 GLU B N 1
ATOM 2520 C CA . GLU B 1 134 ? -19.75 17.078 7.617 1 76.12 134 GLU B CA 1
ATOM 2521 C C . GLU B 1 134 ? -20.312 16.062 8.609 1 76.12 134 GLU B C 1
ATOM 2523 O O . GLU B 1 134 ? -21.312 15.406 8.336 1 76.12 134 GLU B O 1
ATOM 2528 N N . THR B 1 135 ? -19.484 15.695 9.461 1 72.44 135 THR B N 1
ATOM 2529 C CA . THR B 1 135 ? -20.016 14.828 10.508 1 72.44 135 THR B CA 1
ATOM 2530 C C . THR B 1 135 ? -20.062 15.562 11.844 1 72.44 135 THR B C 1
ATOM 2532 O O . THR B 1 135 ? -20.906 16.438 12.055 1 72.44 135 THR B O 1
ATOM 2535 N N . ALA B 1 136 ? -19.672 14.859 13.156 1 67.56 136 ALA B N 1
ATOM 2536 C CA . ALA B 1 136 ? -19.828 15.188 14.57 1 67.56 136 ALA B CA 1
ATOM 2537 C C . ALA B 1 136 ? -19.062 16.453 14.938 1 67.56 136 ALA B C 1
ATOM 2539 O O . ALA B 1 136 ? -18.25 16.938 14.141 1 67.56 136 ALA B O 1
ATOM 2540 N N . THR B 1 137 ? -19.562 17.156 15.984 1 71.81 137 THR B N 1
ATOM 2541 C CA . THR B 1 137 ? -18.969 18.375 16.5 1 71.81 137 THR B CA 1
ATOM 2542 C C . THR B 1 137 ? -17.594 18.109 17.094 1 71.81 137 THR B C 1
ATOM 2544 O O . THR B 1 137 ? -17.375 17.094 17.766 1 71.81 137 THR B O 1
ATOM 2547 N N . CYS B 1 138 ? -16.703 18.859 16.562 1 76.69 138 CYS B N 1
ATOM 2548 C CA . CYS B 1 138 ? -15.336 18.766 17.062 1 76.69 138 CYS B CA 1
ATOM 2549 C C . CYS B 1 138 ? -15.266 19.188 18.531 1 76.69 138 CYS B C 1
ATOM 2551 O O . CYS B 1 138 ? -15.781 20.25 18.906 1 76.69 138 CYS B O 1
ATOM 2553 N N . THR B 1 139 ? -15.367 18.156 19.375 1 58.31 139 THR B N 1
ATOM 2554 C CA . THR B 1 139 ? -15.234 18.531 20.781 1 58.31 139 THR B CA 1
ATOM 2555 C C . THR B 1 139 ? -13.836 19.094 21.062 1 58.31 139 THR B C 1
ATOM 2557 O O . THR B 1 139 ? -12.844 18.531 20.594 1 58.31 139 THR B O 1
ATOM 2560 N N . GLN B 1 140 ? -13.859 20.312 21.078 1 49.25 140 GLN B N 1
ATOM 2561 C CA . GLN B 1 140 ? -12.609 20.875 21.578 1 49.25 140 GLN B CA 1
ATOM 2562 C C . GLN B 1 140 ? -12.023 20.031 22.703 1 49.25 140 GLN B C 1
ATOM 2564 O O . GLN B 1 140 ? -12.656 19.844 23.75 1 49.25 140 GLN B O 1
ATOM 2569 N N . GLN B 1 141 ? -11.578 18.828 22.375 1 40.59 141 GLN B N 1
ATOM 2570 C CA . GLN B 1 141 ? -10.914 18.203 23.516 1 40.59 141 GLN B CA 1
ATOM 2571 C C . GLN B 1 141 ? -10.164 19.25 24.344 1 40.59 141 GLN B C 1
ATOM 2573 O O . GLN B 1 141 ? -9.281 19.938 23.828 1 40.59 141 GLN B O 1
ATOM 2578 N N . VAL B 1 142 ? -10.75 19.984 25.281 1 34.53 142 VAL B N 1
ATOM 2579 C CA . VAL B 1 142 ? -10.016 20.609 26.375 1 34.53 142 VAL B CA 1
ATOM 2580 C C . VAL B 1 142 ? -8.914 19.672 26.859 1 34.53 142 VAL B C 1
ATOM 2582 O O . VAL B 1 142 ? -9.172 18.5 27.156 1 34.53 142 VAL B O 1
ATOM 2585 N N . VAL B 1 143 ? -7.73 19.641 26.219 1 33.78 143 VAL B N 1
ATOM 2586 C CA . VAL B 1 143 ? -6.641 19.078 27.016 1 33.78 143 VAL B CA 1
ATOM 2587 C C . VAL B 1 143 ? -6.934 19.266 28.5 1 33.78 143 VAL B C 1
ATOM 2589 O O . VAL B 1 143 ? -7.031 20.406 28.969 1 33.78 143 VAL B O 1
ATOM 2592 N N . GLY B 1 144 ? -7.922 18.625 29.031 1 28.94 144 GLY B N 1
ATOM 2593 C CA . GLY B 1 144 ? -7.992 18.656 30.484 1 28.94 144 GLY B CA 1
ATOM 2594 C C . GLY B 1 144 ? -6.637 18.828 31.141 1 28.94 144 GLY B C 1
ATOM 2595 O O . GLY B 1 144 ? -5.605 18.469 30.562 1 28.94 144 GLY B O 1
ATOM 2596 N N . GLU B 1 145 ? -6.582 19.766 32 1 29.94 145 GLU B N 1
ATOM 2597 C CA . GLU B 1 145 ? -5.57 19.984 33.031 1 29.94 145 GLU B CA 1
ATOM 2598 C C . GLU B 1 145 ? -5.035 18.641 33.562 1 29.94 145 GLU B C 1
ATOM 2600 O O . GLU B 1 145 ? -5.777 17.859 34.156 1 29.94 145 GLU B O 1
ATOM 2605 N N . ALA B 1 146 ? -4.324 17.875 32.781 1 27.44 146 ALA B N 1
ATOM 2606 C CA . ALA B 1 146 ? -3.572 16.938 33.594 1 27.44 146 ALA B CA 1
ATOM 2607 C C . ALA B 1 146 ? -3.41 17.469 35.031 1 27.44 146 ALA B C 1
ATOM 2609 O O . ALA B 1 146 ? -3.01 18.625 35.219 1 27.44 146 ALA B O 1
ATOM 2610 N N . ARG B 1 147 ? -4.227 17 35.875 1 26.38 147 ARG B N 1
ATOM 2611 C CA . ARG B 1 147 ? -3.969 17.109 37.312 1 26.38 147 ARG B CA 1
ATOM 2612 C C . ARG B 1 147 ? -2.49 16.906 37.625 1 26.38 147 ARG B C 1
ATOM 2614 O O . ARG B 1 147 ? -1.985 15.781 37.531 1 26.38 147 ARG B O 1
ATOM 2621 N N . ASN B 1 148 ? -1.582 17.609 36.906 1 24.36 148 ASN B N 1
ATOM 2622 C CA . ASN B 1 148 ? -0.226 17.734 37.438 1 24.36 148 ASN B CA 1
ATOM 2623 C C . ASN B 1 148 ? -0.215 17.734 38.969 1 24.36 148 ASN B C 1
ATOM 2625 O O . ASN B 1 148 ? -0.63 18.719 39.594 1 24.36 148 ASN B O 1
ATOM 2629 N N . THR B 1 149 ? -0.825 16.609 39.562 1 25.03 149 THR B N 1
ATOM 2630 C CA . THR B 1 149 ? -0.358 16.531 40.938 1 25.03 149 THR B CA 1
ATOM 2631 C C . THR B 1 149 ? 1.104 16.953 41.031 1 25.03 149 THR B C 1
ATOM 2633 O O . THR B 1 149 ? 1.994 16.266 40.531 1 25.03 149 THR B O 1
ATOM 2636 N N . GLY B 1 150 ? 1.277 18.109 40.719 1 25.91 150 GLY B N 1
ATOM 2637 C CA . GLY B 1 150 ? 2.395 19.016 40.906 1 25.91 150 GLY B CA 1
ATOM 2638 C C . GLY B 1 150 ? 3.203 18.719 42.156 1 25.91 150 GLY B C 1
ATOM 2639 O O . GLY B 1 150 ? 2.725 18.906 43.281 1 25.91 150 GLY B O 1
ATOM 2640 N N . ARG B 1 151 ? 3.719 17.312 42.219 1 25.33 151 ARG B N 1
ATOM 2641 C CA . ARG B 1 151 ? 4.73 17.438 43.281 1 25.33 151 ARG B CA 1
ATOM 2642 C C . ARG B 1 151 ? 5.441 18.781 43.188 1 25.33 151 ARG B C 1
ATOM 2644 O O . ARG B 1 151 ? 5.742 19.266 42.094 1 25.33 151 ARG B O 1
ATOM 2651 N N . LYS B 1 152 ? 5.223 19.484 44.281 1 27.91 152 LYS B N 1
ATOM 2652 C CA . LYS B 1 152 ? 5.762 20.781 44.656 1 27.91 152 LYS B CA 1
ATOM 2653 C C . LYS B 1 152 ? 7.195 20.953 44.156 1 27.91 152 LYS B C 1
ATOM 2655 O O . LYS B 1 152 ? 8.094 20.234 44.594 1 27.91 152 LYS B O 1
ATOM 2660 N N . PRO B 1 153 ? 7.402 20.969 42.781 1 25.25 153 PRO B N 1
ATOM 2661 C CA . PRO B 1 153 ? 8.844 21.188 42.656 1 25.25 153 PRO B CA 1
ATOM 2662 C C . PRO B 1 153 ? 9.375 22.234 43.625 1 25.25 153 PRO B C 1
ATOM 2664 O O . PRO B 1 153 ? 8.641 23.156 44 1 25.25 153 PRO B O 1
ATOM 2667 N N . VAL B 1 154 ? 10.336 21.781 44.375 1 23.02 154 VAL B N 1
ATOM 2668 C CA . VAL B 1 154 ? 10.992 22.656 45.344 1 23.02 154 VAL B CA 1
ATOM 2669 C C . VAL B 1 154 ? 11.312 24 44.688 1 23.02 154 VAL B C 1
ATOM 2671 O O . VAL B 1 154 ? 11.633 24.047 43.5 1 23.02 154 VAL B O 1
ATOM 2674 N N . PRO B 1 155 ? 10.891 25.062 45.344 1 23.22 155 PRO B N 1
ATOM 2675 C CA . PRO B 1 155 ? 10.883 26.5 45.062 1 23.22 155 PRO B CA 1
ATOM 2676 C C . PRO B 1 155 ? 12.219 27 44.5 1 23.22 155 PRO B C 1
ATOM 2678 O O . PRO B 1 155 ? 13.227 27 45.219 1 23.22 155 PRO B O 1
ATOM 2681 N N . LEU B 1 156 ? 12.727 26.25 43.469 1 22.28 156 LEU B N 1
ATOM 2682 C CA . LEU B 1 156 ? 14.047 26.859 43.375 1 22.28 156 LEU B CA 1
ATOM 2683 C C . LEU B 1 156 ? 13.945 28.375 43.312 1 22.28 156 LEU B C 1
ATOM 2685 O O . LEU B 1 156 ? 13.078 28.922 42.594 1 22.28 156 LEU B O 1
ATOM 2689 N N . LYS B 1 157 ? 14.773 28.953 44.156 1 19.77 157 LYS B N 1
ATOM 2690 C CA . LYS B 1 157 ? 14.992 30.359 44.531 1 19.77 157 LYS B CA 1
ATOM 2691 C C . LYS B 1 157 ? 15.195 31.203 43.281 1 19.77 157 LYS B C 1
ATOM 2693 O O . LYS B 1 157 ? 15.773 30.75 42.281 1 19.77 157 LYS B O 1
ATOM 2698 N N . ASN B 1 158 ? 14.414 32.312 43.125 1 18.94 158 ASN B N 1
ATOM 2699 C CA . ASN B 1 158 ? 13.992 33.469 42.312 1 18.94 158 ASN B CA 1
ATOM 2700 C C . ASN B 1 158 ? 15.195 34.219 41.781 1 18.94 158 ASN B C 1
ATOM 2702 O O . ASN B 1 158 ? 15.055 35.375 41.312 1 18.94 158 ASN B O 1
ATOM 2706 N N . ASP B 1 159 ? 16.422 33.594 41.688 1 18.28 159 ASP B N 1
ATOM 2707 C CA . ASP B 1 159 ? 17.344 34.719 41.719 1 18.28 159 ASP B CA 1
ATOM 2708 C C . ASP B 1 159 ? 17.078 35.688 40.562 1 18.28 159 ASP B C 1
ATOM 2710 O O . ASP B 1 159 ? 16.609 35.281 39.5 1 18.28 159 ASP B O 1
ATOM 2714 N N . THR B 1 160 ? 17.266 37 40.844 1 18.31 160 THR B N 1
ATOM 2715 C CA . THR B 1 160 ? 16.875 38.344 40.469 1 18.31 160 THR B CA 1
ATOM 2716 C C . THR B 1 160 ? 17.453 38.75 39.125 1 18.31 160 THR B C 1
ATOM 2718 O O . THR B 1 160 ? 17.047 39.75 38.531 1 18.31 160 THR B O 1
ATOM 2721 N N . THR B 1 161 ? 18.594 38.125 38.656 1 20.03 161 THR B N 1
ATOM 2722 C CA . THR B 1 161 ? 19.391 39.219 38.188 1 20.03 161 THR B CA 1
ATOM 2723 C C . THR B 1 161 ? 18.828 39.781 36.875 1 20.03 161 THR B C 1
ATOM 2725 O O . THR B 1 161 ? 18.312 39.031 36.031 1 20.03 161 THR B O 1
ATOM 2728 N N . ARG B 1 162 ? 18.625 41.062 36.781 1 19.52 162 ARG B N 1
ATOM 2729 C CA . ARG B 1 162 ? 17.984 42.125 36 1 19.52 162 ARG B CA 1
ATOM 2730 C C . ARG B 1 162 ? 18.578 42.25 34.594 1 19.52 162 ARG B C 1
ATOM 2732 O O . ARG B 1 162 ? 19.375 43.156 34.344 1 19.52 162 ARG B O 1
ATOM 2739 N N . ARG B 1 163 ? 18.859 41.031 34 1 18.69 163 ARG B N 1
ATOM 2740 C CA . ARG B 1 163 ? 19.641 41.406 32.844 1 18.69 163 ARG B CA 1
ATOM 2741 C C . ARG B 1 163 ? 18.844 42.312 31.891 1 18.69 163 ARG B C 1
ATOM 2743 O O . ARG B 1 163 ? 17.625 42.156 31.766 1 18.69 163 ARG B O 1
ATOM 2750 N N . ASP B 1 164 ? 19.484 43.312 31.516 1 19.33 164 ASP B N 1
ATOM 2751 C CA . ASP B 1 164 ? 19.203 44.562 30.797 1 19.33 164 ASP B CA 1
ATOM 2752 C C . ASP B 1 164 ? 18.609 44.25 29.422 1 19.33 164 ASP B C 1
ATOM 2754 O O . ASP B 1 164 ? 18.719 43.125 28.906 1 19.33 164 ASP B O 1
ATOM 2758 N N . GLY B 1 165 ? 18.156 45.344 28.703 1 18.09 165 GLY B N 1
ATOM 2759 C CA . GLY B 1 165 ? 17.125 45.906 27.844 1 18.09 165 GLY B CA 1
ATOM 2760 C C . GLY B 1 165 ? 17.312 45.562 26.375 1 18.09 165 GLY B C 1
ATOM 2761 O O . GLY B 1 165 ? 16.391 45.719 25.578 1 18.09 165 GLY B O 1
ATOM 2762 N N . SER B 1 166 ? 18.531 45.344 25.812 1 21.25 166 SER B N 1
ATOM 2763 C CA . SER B 1 166 ? 18.609 46.125 24.578 1 21.25 166 SER B CA 1
ATOM 2764 C C . SER B 1 166 ? 17.828 45.469 23.453 1 21.25 166 SER B C 1
ATOM 2766 O O . SER B 1 166 ? 17.688 44.25 23.406 1 21.25 166 SER B O 1
ATOM 2768 N N . SER B 1 167 ? 17.047 46.25 22.656 1 19.44 167 SER B N 1
ATOM 2769 C CA . SER B 1 167 ? 15.875 46.25 21.797 1 19.44 167 SER B CA 1
ATOM 2770 C C . SER B 1 167 ? 16.188 45.625 20.438 1 19.44 167 SER B C 1
ATOM 2772 O O . SER B 1 167 ? 15.273 45.219 19.703 1 19.44 167 SER B O 1
ATOM 2774 N N . GLU B 1 168 ? 17.438 45.531 19.922 1 24.66 168 GLU B N 1
ATOM 2775 C CA . GLU B 1 168 ? 17.328 46 18.547 1 24.66 168 GLU B CA 1
ATOM 2776 C C . GLU B 1 168 ? 16.562 45 17.672 1 24.66 168 GLU B C 1
ATOM 2778 O O . GLU B 1 168 ? 16.547 43.812 17.984 1 24.66 168 GLU B O 1
ATOM 2783 N N . PRO B 1 169 ? 16 45.5 16.5 1 24.2 169 PRO B N 1
ATOM 2784 C CA . PRO B 1 169 ? 14.93 45.188 15.562 1 24.2 169 PRO B CA 1
ATOM 2785 C C . PRO B 1 169 ? 15.258 44 14.664 1 24.2 169 PRO B C 1
ATOM 2787 O O . PRO B 1 169 ? 16.266 44.031 13.953 1 24.2 169 PRO B O 1
ATOM 2790 N N . THR B 1 170 ? 15.234 42.812 15.133 1 22.27 170 THR B N 1
ATOM 2791 C CA . THR B 1 170 ? 15.703 41.688 14.32 1 22.27 170 THR B CA 1
ATOM 2792 C C . THR B 1 170 ? 14.938 41.625 13.008 1 22.27 170 THR B C 1
ATOM 2794 O O . THR B 1 170 ? 13.766 42 12.938 1 22.27 170 THR B O 1
ATOM 2797 N N . THR B 1 171 ? 15.688 41.719 11.875 1 24.55 171 THR B N 1
ATOM 2798 C CA . THR B 1 171 ? 15.477 41.562 10.438 1 24.55 171 THR B CA 1
ATOM 2799 C C . THR B 1 171 ? 14.688 40.312 10.117 1 24.55 171 THR B C 1
ATOM 2801 O O . THR B 1 171 ? 14.734 39.312 10.875 1 24.55 171 THR B O 1
ATOM 2804 N N . LYS B 1 172 ? 13.625 40.5 9.312 1 24.75 172 LYS B N 1
ATOM 2805 C CA . LYS B 1 172 ? 12.562 39.594 8.828 1 24.75 172 LYS B CA 1
ATOM 2806 C C . LYS B 1 172 ? 13.141 38.312 8.242 1 24.75 172 LYS B C 1
ATOM 2808 O O . LYS B 1 172 ? 13.883 38.344 7.258 1 24.75 172 LYS B O 1
ATOM 2813 N N . LYS B 1 173 ? 13.484 37.375 9.07 1 28.25 173 LYS B N 1
ATOM 2814 C CA . LYS B 1 173 ? 14.047 36.125 8.562 1 28.25 173 LYS B CA 1
ATOM 2815 C C . LYS B 1 173 ? 13.062 35.438 7.617 1 28.25 173 LYS B C 1
ATOM 2817 O O . LYS B 1 173 ? 11.859 35.406 7.895 1 28.25 173 LYS B O 1
ATOM 2822 N N . ARG B 1 174 ? 13.445 35.375 6.359 1 29.7 174 ARG B N 1
ATOM 2823 C CA . ARG B 1 174 ? 12.852 34.562 5.297 1 29.7 174 ARG B CA 1
ATOM 2824 C C . ARG B 1 174 ? 12.57 33.156 5.773 1 29.7 174 ARG B C 1
ATOM 2826 O O . ARG B 1 174 ? 13.445 32.5 6.355 1 29.7 174 ARG B O 1
ATOM 2833 N N . LYS B 1 175 ? 11.305 32.844 5.93 1 32.25 175 LYS B N 1
ATOM 2834 C CA . LYS B 1 175 ? 10.742 31.594 6.375 1 32.25 175 LYS B CA 1
ATOM 2835 C C . LYS B 1 175 ? 11.352 30.422 5.613 1 32.25 175 LYS B C 1
ATOM 2837 O O . LYS B 1 175 ? 11.148 30.281 4.406 1 32.25 175 LYS B O 1
ATOM 2842 N N . GLN B 1 176 ? 12.703 30.141 5.855 1 27.83 176 GLN B N 1
ATOM 2843 C CA . GLN B 1 176 ? 13.352 29 5.211 1 27.83 176 GLN B CA 1
ATOM 2844 C C . GLN B 1 176 ? 12.531 27.734 5.406 1 27.83 176 GLN B C 1
ATOM 2846 O O . GLN B 1 176 ? 11.844 27.578 6.418 1 27.83 176 GLN B O 1
ATOM 2851 N N . LEU B 1 177 ? 12.305 27.016 4.367 1 33 177 LEU B N 1
ATOM 2852 C CA . LEU B 1 177 ? 11.711 25.688 4.316 1 33 177 LEU B CA 1
ATOM 2853 C C . LEU B 1 177 ? 12.328 24.781 5.371 1 33 177 LEU B C 1
ATOM 2855 O O . LEU B 1 177 ? 13.539 24.812 5.605 1 33 177 LEU B O 1
ATOM 2859 N N . PRO B 1 178 ? 11.531 24.219 6.215 1 35.69 178 PRO B N 1
ATOM 2860 C CA . PRO B 1 178 ? 12.062 23.375 7.297 1 35.69 178 PRO B CA 1
ATOM 2861 C C . PRO B 1 178 ? 13.195 22.469 6.832 1 35.69 178 PRO B C 1
ATOM 2863 O O . PRO B 1 178 ? 13.156 21.938 5.719 1 35.69 178 PRO B O 1
ATOM 2866 N N . VAL B 1 179 ? 14.359 22.766 7.117 1 35.03 179 VAL B N 1
ATOM 2867 C CA . VAL B 1 179 ? 15.547 21.938 6.953 1 35.03 179 VAL B CA 1
ATOM 2868 C C . VAL B 1 179 ? 15.273 20.531 7.473 1 35.03 179 VAL B C 1
ATOM 2870 O O . VAL B 1 179 ? 14.93 20.344 8.641 1 35.03 179 VAL B O 1
ATOM 2873 N N . LEU B 1 180 ? 14.797 19.672 6.574 1 42 180 LEU B N 1
ATOM 2874 C CA . LEU B 1 180 ? 14.641 18.25 6.844 1 42 180 LEU B CA 1
ATOM 2875 C C . LEU B 1 180 ? 15.93 17.656 7.395 1 42 180 LEU B C 1
ATOM 2877 O O . LEU B 1 180 ? 16.984 17.734 6.75 1 42 180 LEU B O 1
ATOM 2881 N N . GLN B 1 181 ? 16.141 17.891 8.633 1 37.62 181 GLN B N 1
ATOM 2882 C CA . GLN B 1 181 ? 17.312 17.172 9.148 1 37.62 181 GLN B CA 1
ATOM 2883 C C . GLN B 1 181 ? 17.047 15.672 9.219 1 37.62 181 GLN B C 1
ATOM 2885 O O . GLN B 1 181 ? 16.078 15.234 9.852 1 37.62 181 GLN B O 1
ATOM 2890 N N . VAL B 1 182 ? 17.578 15.086 8.305 1 40.25 182 VAL B N 1
ATOM 2891 C CA . VAL B 1 182 ? 17.516 13.633 8.305 1 40.25 182 VAL B CA 1
ATOM 2892 C C . VAL B 1 182 ? 18.594 13.07 9.227 1 40.25 182 VAL B C 1
ATOM 2894 O O . VAL B 1 182 ? 19.766 13.398 9.086 1 40.25 182 VAL B O 1
ATOM 2897 N N . LYS B 1 183 ? 18.266 12.68 10.492 1 40.75 183 LYS B N 1
ATOM 2898 C CA . LYS B 1 183 ? 19.297 12.039 11.305 1 40.75 183 LYS B CA 1
ATOM 2899 C C . LYS B 1 183 ? 19.406 10.555 10.977 1 40.75 183 LYS B C 1
ATOM 2901 O O . LYS B 1 183 ? 18.391 9.852 10.906 1 40.75 183 LYS B O 1
ATOM 2906 N N . SER B 1 184 ? 20.469 10.102 10.422 1 34.94 184 SER B N 1
ATOM 2907 C CA . SER B 1 184 ? 20.812 8.703 10.188 1 34.94 184 SER B CA 1
ATOM 2908 C C . SER B 1 184 ? 21.078 7.969 11.5 1 34.94 184 SER B C 1
ATOM 2910 O O . SER B 1 184 ? 21.891 8.414 12.312 1 34.94 184 SER B O 1
ATOM 2912 N N . PHE B 1 185 ? 20.156 7.324 12.148 1 34.09 185 PHE B N 1
ATOM 2913 C CA . PHE B 1 185 ? 20.484 6.484 13.297 1 34.09 185 PHE B CA 1
ATOM 2914 C C . PHE B 1 185 ? 21.297 5.27 12.859 1 34.09 185 PHE B C 1
ATOM 2916 O O . PHE B 1 185 ? 20.781 4.395 12.156 1 34.09 185 PHE B O 1
ATOM 2923 N N . SER B 1 186 ? 22.578 5.371 12.664 1 30.5 186 SER B N 1
ATOM 2924 C CA . SER B 1 186 ? 23.469 4.219 12.508 1 30.5 186 SER B CA 1
ATOM 2925 C C . SER B 1 186 ? 23.297 3.232 13.656 1 30.5 186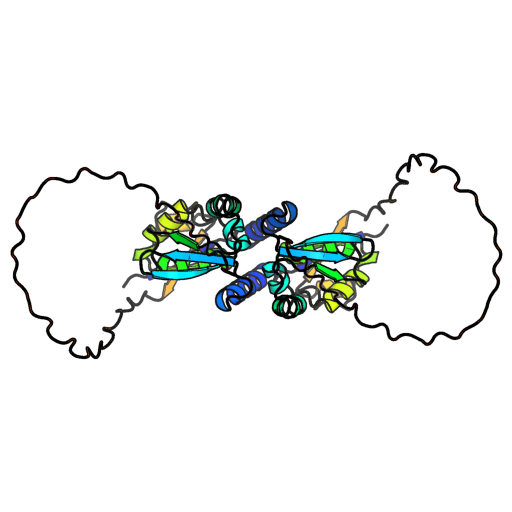 SER B C 1
ATOM 2927 O O . SER B 1 186 ? 23.234 3.633 14.82 1 30.5 186 SER B O 1
ATOM 2929 N N . SER B 1 187 ? 22.609 2.078 13.43 1 30.27 187 SER B N 1
ATOM 2930 C CA . SER B 1 187 ? 22.766 0.958 14.352 1 30.27 187 SER B CA 1
ATOM 2931 C C . SER B 1 187 ? 24.203 0.807 14.805 1 30.27 187 SER B C 1
ATOM 2933 O O . SER B 1 187 ? 25.109 0.632 13.977 1 30.27 187 SER B O 1
ATOM 2935 N N . GLY B 1 188 ? 24.688 1.564 15.766 1 23.7 188 GLY B N 1
ATOM 2936 C CA . GLY B 1 188 ? 25.969 1.236 16.391 1 23.7 188 GLY B CA 1
ATOM 2937 C C . GLY B 1 188 ? 26.172 -0.255 16.562 1 23.7 188 GLY B C 1
ATOM 2938 O O . GLY B 1 188 ? 25.219 -1.014 16.688 1 23.7 188 GLY B O 1
ATOM 2939 N N . SER B 1 189 ? 27.609 -0.738 16.344 1 23.75 189 SER B N 1
ATOM 2940 C CA . SER B 1 189 ? 28.234 -1.945 16.875 1 23.75 189 SER B CA 1
ATOM 2941 C C . SER B 1 189 ? 27.844 -2.176 18.328 1 23.75 189 SER B C 1
ATOM 2943 O O . SER B 1 189 ? 27.75 -1.227 19.109 1 23.75 189 SER B O 1
#

Solvent-accessible surface area (backbone atoms only — not comparable to full-atom values): 21558 Å² total; per-residue (Å²): 124,46,48,18,34,33,42,34,33,74,59,36,56,65,50,45,25,50,33,48,45,47,32,43,75,68,57,52,78,50,36,30,34,41,33,29,34,91,73,49,72,42,68,35,40,57,62,58,46,30,46,37,8,65,50,45,34,55,52,54,71,69,44,88,49,78,53,35,33,41,41,36,65,89,37,43,53,70,46,47,52,33,51,49,38,25,66,45,57,28,35,33,62,44,41,52,89,46,45,66,62,40,27,51,53,26,38,74,44,39,26,68,66,44,26,77,50,40,87,53,50,82,86,55,38,69,76,53,67,30,42,69,44,78,61,64,67,39,66,74,71,68,77,64,74,67,76,63,74,59,68,71,67,72,76,69,79,73,79,72,84,73,86,77,84,88,81,79,77,81,74,86,72,73,86,67,71,66,70,62,50,66,51,68,70,70,82,74,134,122,46,46,18,34,32,42,34,32,74,59,36,55,65,49,44,24,51,32,47,44,46,32,44,74,69,58,52,76,51,36,31,34,41,33,27,61,83,71,49,72,42,68,35,42,58,61,58,46,31,45,38,8,65,49,45,33,55,52,53,73,69,43,88,51,77,54,36,32,39,41,36,61,88,39,47,62,70,47,47,52,33,50,51,38,25,65,45,57,28,36,33,62,43,40,52,90,47,45,64,64,40,26,50,52,26,39,75,44,38,27,66,65,44,28,77,50,40,85,54,49,80,84,54,38,68,75,52,67,30,41,69,44,79,63,62,67,38,66,72,71,66,78,63,75,70,77,64,76,60,70,73,68,75,75,72,79,75,81,70,81,75,78,80,77,87,73,80,81,79,75,86,71,76,83,67,71,69,72,60,52,66,51,71,73,70,82,73,135

Foldseek 3Di:
DDDDDDDDDPCVLVVQLVVQVVCQVVVPPFAEWEAEAPGDIGTHHLVLLVVFFVLSVVVVVVDPFRYKYWYDYLADPVLVVQLRSCSSRVDGDDALVCLLSSLVVCLVRRGPPSVVCRPPDPVRQCPDPHHDDDDDDDPPPPPPPPCCPVPPPPPPDPDDDDDDDDDDDDDDDDPPRPPTPIDRPPPDD/DDDDDDDDDPCVLVVQLVVQVVCQVVVPPFAEWEAEQVGDIGTHHLVLLVVFFVLSVVVVVVDPFRYKYWYDYLADPVLVVQLRSCSSRVDGDDALVCLLSSLVVCLVRRGPPSVVCRPPDPVRQCPDPHHDDDDDDDPPPPPPDPPCPVPPPDPPDPDDDPPDDDDDDDDDPDPPRPPTPIDRPPPDD

Secondary structure (DSSP, 8-state):
-PEEEEEEETTHHHHHHHHHHHHHHTT-S--EEEEETTS-EEEE-HHHHHHH-HHHHHHHHT---SS-EEEETT--HHHHHHHHHHHHHSEEEEEGGGHHHHHHHHHHTT-TTTGGGTT--GGGGGGSSEEEEEEEE--------------------------------------------EE------/-PEEEEEEETTHHHHHHHHHHHHHHTT-S--EEEEETTS-EEEE-HHHHHHH-HHHHHHHHT---SS-EEEETT--HHHHHHHHHHHHHSEEEEEGGGHHHHHHHHHHTT-TTTGGGTT--GGGGGGSSEEEEEEEE--------------------------------------------EE------

Radius of gyration: 28.02 Å; Cα contacts (8 Å, |Δi|>4): 554; chains: 2; bounding box: 55×97×77 Å

Sequence (378 aa):
MAARLCLRWNKFPGTLAEEFDLLRHEREFVDVTLACREGQDFSAHKVVLSACSPYFRVLLNKIPCQHPVIFLKDVRPEEMEALLQFMYTGQTSICQNKLAVLLQAAAALQIKGLAEVSGLSYDDLERGDVGTTETATCTQQVVGEARNTGRKPVPLKNDTTRRDGSSEPTTKKRKQLPVLQVKSFSSGSMAARLCLRWNKFPGTLAEEFDLLRHEREFVDVTLACREGQDFSAHKVVLSACSPYFRVLLNKIPCQHPVIFLKDVRPEEMEALLQFMYTGQTSICQNKLAVLLQAAAALQIKGLAEVSGLSYDDLERGDVGTTETATCTQQVVGEARNTGRKPVPLKNDTTRRDGSSEPTTKKRKQLPVLQVKSFSSGS

pLDDT: mean 74.37, std 29.63, range [17.5, 98.81]

Nearest PDB structures (foldseek):
  7x4x-assembly3_F-2  TM=9.159E-01  e=3.535E-09  Homo sapiens
  3i3n-assembly1_A  TM=8.350E-01  e=5.431E-08  Homo sapiens
  3htm-assembly2_D  TM=7.322E-01  e=1.001E-08  Homo sapiens
  9gr9-assembly2_D-2  TM=8.556E-01  e=1.752E-07  Homo sapiens
  9gp5-assembly1_D  TM=8.736E-01  e=3.357E-07  Homo sapiens

Organism: NCBI:txid399045